Protein AF-A0A672NE89-F1 (afdb_monomer_lite)

InterPro domains:
  IPR000922 D-galactoside/L-rhamnose binding SUEL lectin domain [PF02140] (24-103)
  IPR000922 D-galactoside/L-rhamnose binding SUEL lectin domain [PF02140] (119-200)
  IPR000922 D-galactoside/L-rhamnose binding SUEL lectin domain [PS50228] (16-104)
  IPR000922 D-galactoside/L-rhamnose binding SUEL 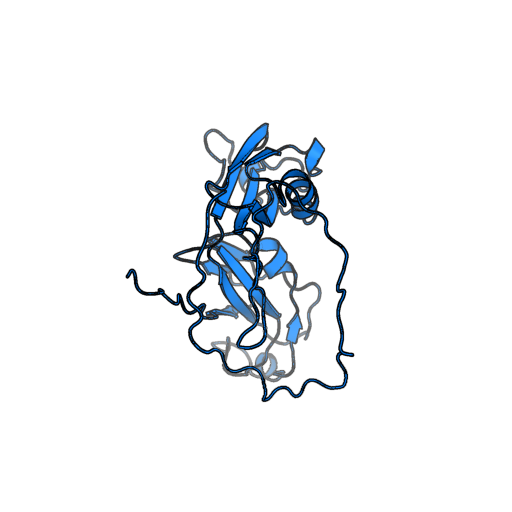lectin domain [PS50228] (111-201)
  IPR043159 D-galactoside/L-rhamnose binding SUEL lectin domain superfamily [G3DSA:2.60.120.740] (5-107)
  IPR043159 D-galactoside/L-rhamnose binding SUEL lectin domain superfamily [G3DSA:2.60.120.740] (108-200)

Secondary structure (DSSP, 8-state):
---------PEEEEEEETTSEEEEE-SSSEEEEEEEEEEES-SSTT-TT--HHHHS--SEEEE-HHHHHHHTT-SEEEEESTTTSSS-SSTTSPPEEEEEEEEE--EEEEEETT-EEEEE-SSSEEEEEEEEEEBS-SSTT-TT--SGGGS---B--TTTHHHHHHHHTT-SEEEEE-SHHHH--SSTTSPPEEEEEEEEEPPP-------TTPPP-----SS-------SS--GGG--GGG-------------

Foldseek 3Di:
DPDPPPPPWDKDKDKFWAQDKTKDADPAAFKAWPWKKKDAQALPPPPPPDDSQQSVPNVFIDTQVLCRQQGTQHRMAIDRNPPSDVDDRDPSHGMMMMIIITGDRWDKDKFWAQDKTKDADPAAFKDWRDKWWWAQAQPRPPPPHDRPLSPDNVTTQSQGRPLCRVQGTRHRMGMDHNYCVRRNGRDPSHTTMMMTIIDRDHDPPPDDDDDPPDDDDDDPDPDDDDDDDDDDDDPVPDDPVRDDPDDDDDDDDDD

Organism: Sinocyclocheilus grahami (NCBI:txid75366)

Sequence (255 aa):
MKPCSWNLIFSETVITCDGFVQHLSCDSGVIHVQSATCGRTSSQICSVGRPQSEMANVQCSIDIPAVSKRCNGQRECELNTQGLAPQDPCYGTYKYYTTIYICIPAETSVTCHGGYSYLKCENGKIQINAANYGRTDKITCSEGRPSEPLQNTNCYSPNALAPVSKSCNGLESCEVFATHTVFTDPCVGIYKYLAISYFCVQPAVRSSVICEHVNNTLICGINADSSTCSTGRPASQLAKTDCYASNSQAIATNV

Structure (mmCIF, N/CA/C/O backbone):
data_AF-A0A672NE89-F1
#
_entry.id   AF-A0A672NE89-F1
#
loop_
_atom_site.group_PDB
_atom_site.id
_atom_site.type_symbol
_atom_site.label_atom_id
_atom_site.label_alt_id
_atom_site.label_comp_id
_atom_site.label_asym_id
_atom_site.label_entity_id
_atom_site.label_seq_id
_atom_site.pdbx_PDB_ins_code
_atom_site.Cartn_x
_atom_site.Cartn_y
_atom_site.Cartn_z
_atom_site.occupancy
_atom_site.B_iso_or_equiv
_atom_site.auth_seq_id
_atom_site.auth_comp_id
_atom_site.auth_asym_id
_atom_site.auth_atom_id
_atom_site.pdbx_PDB_model_num
ATOM 1 N N . MET A 1 1 ? -9.840 -29.289 22.751 1.00 29.84 1 MET A N 1
ATOM 2 C CA . MET A 1 1 ? -8.563 -28.631 22.404 1.00 29.84 1 MET A CA 1
ATOM 3 C C . MET A 1 1 ? -8.605 -28.310 20.920 1.00 29.84 1 MET A C 1
ATOM 5 O O . MET A 1 1 ? -8.581 -29.236 20.122 1.00 29.84 1 MET A O 1
ATOM 9 N N . LYS A 1 2 ? -8.792 -27.039 20.541 1.00 26.91 2 LYS A N 1
ATOM 10 C CA . LYS A 1 2 ? -8.597 -26.637 19.140 1.00 26.91 2 LYS A CA 1
ATOM 11 C C . LYS A 1 2 ? -7.082 -26.614 18.897 1.00 26.91 2 LYS A C 1
ATOM 13 O O . LYS A 1 2 ? -6.386 -26.040 19.735 1.00 26.91 2 LYS A O 1
ATOM 18 N N . PRO A 1 3 ? -6.562 -27.272 17.852 1.00 25.52 3 PRO A N 1
ATOM 19 C CA . PRO A 1 3 ? -5.134 -27.243 17.572 1.00 25.52 3 PRO A CA 1
ATOM 20 C C . PRO A 1 3 ? -4.701 -25.797 17.315 1.00 25.52 3 PRO A C 1
ATOM 22 O O . PRO A 1 3 ? -5.422 -25.045 16.657 1.00 25.52 3 PRO A O 1
ATOM 25 N N . CYS A 1 4 ? -3.536 -25.403 17.836 1.00 31.42 4 CYS A N 1
ATOM 26 C CA . CYS A 1 4 ? -2.857 -24.195 17.383 1.00 31.42 4 CYS A CA 1
ATOM 27 C C . CYS A 1 4 ? -2.590 -24.364 15.884 1.00 31.42 4 CYS A C 1
ATOM 29 O O . CYS A 1 4 ? -1.670 -25.083 15.496 1.00 31.42 4 CYS A O 1
ATOM 31 N N . SER A 1 5 ? -3.425 -23.744 15.049 1.00 36.81 5 SER A N 1
ATOM 32 C CA . SER A 1 5 ? -3.115 -23.556 13.638 1.00 36.81 5 SER A CA 1
ATOM 33 C C . SER A 1 5 ? -1.961 -22.569 13.586 1.00 36.81 5 SER A C 1
ATOM 35 O O . SER A 1 5 ? -2.161 -21.356 13.638 1.00 36.81 5 SER A O 1
ATOM 37 N N . TRP A 1 6 ? -0.737 -23.086 13.568 1.00 38.25 6 TRP A N 1
ATOM 38 C CA . TRP A 1 6 ? 0.414 -22.308 13.151 1.00 38.25 6 TRP A CA 1
ATOM 39 C C . TRP A 1 6 ? 0.216 -22.021 11.665 1.00 38.25 6 TRP A C 1
ATOM 41 O O . TRP A 1 6 ? 0.614 -22.814 10.817 1.00 38.25 6 TRP A O 1
ATOM 51 N N . ASN A 1 7 ? -0.454 -20.914 11.345 1.00 48.03 7 ASN A N 1
ATOM 52 C CA . ASN A 1 7 ? -0.386 -20.363 10.001 1.00 48.03 7 ASN A CA 1
ATOM 53 C C . ASN A 1 7 ? 1.072 -19.945 9.803 1.00 48.03 7 ASN A C 1
ATOM 55 O O . ASN A 1 7 ? 1.503 -18.905 10.301 1.00 48.03 7 ASN A O 1
ATOM 59 N N . LEU A 1 8 ? 1.855 -20.815 9.167 1.00 54.00 8 LEU A N 1
ATOM 60 C CA . LEU A 1 8 ? 3.200 -20.493 8.724 1.00 54.00 8 LEU A CA 1
ATOM 61 C C . LEU A 1 8 ? 3.074 -19.307 7.766 1.00 54.00 8 LEU A C 1
ATOM 63 O O . LEU A 1 8 ? 2.452 -19.413 6.712 1.00 54.00 8 LEU A O 1
ATOM 67 N N . ILE A 1 9 ? 3.607 -18.159 8.176 1.00 69.44 9 ILE A N 1
ATOM 68 C CA . ILE A 1 9 ? 3.688 -16.983 7.319 1.00 69.44 9 ILE A CA 1
ATOM 69 C C . ILE A 1 9 ? 4.825 -17.257 6.335 1.00 69.44 9 ILE A C 1
ATOM 71 O O . ILE A 1 9 ? 5.998 -17.190 6.705 1.00 69.44 9 ILE A O 1
ATOM 75 N N . PHE A 1 10 ? 4.477 -17.617 5.103 1.00 79.69 10 PHE A N 1
ATOM 76 C CA . PHE A 1 10 ? 5.445 -17.799 4.029 1.00 79.69 10 PHE A CA 1
ATOM 77 C C . PHE A 1 10 ? 5.705 -16.467 3.333 1.00 79.69 10 PHE A C 1
ATOM 79 O O . PHE A 1 10 ? 4.784 -15.678 3.118 1.00 79.69 10 PHE A O 1
ATOM 86 N N . SER A 1 11 ? 6.970 -16.212 3.009 1.00 90.56 11 SER A N 1
ATOM 87 C CA . SER A 1 11 ? 7.343 -15.098 2.149 1.00 90.56 11 SER A CA 1
ATOM 88 C C . SER A 1 11 ? 7.166 -15.481 0.686 1.00 90.56 11 SER A C 1
ATOM 90 O O . SER A 1 11 ? 7.618 -16.534 0.234 1.00 90.56 11 SER A O 1
ATOM 92 N N . GLU A 1 12 ? 6.527 -14.596 -0.063 1.00 93.94 12 GLU A N 1
ATOM 93 C CA . GLU A 1 12 ? 6.353 -14.695 -1.504 1.00 93.94 12 GLU A CA 1
ATOM 94 C C . GLU A 1 12 ? 7.354 -13.776 -2.196 1.00 93.94 12 GLU A C 1
ATOM 96 O O . GLU A 1 12 ? 7.620 -12.668 -1.732 1.00 93.94 12 GLU A O 1
ATOM 101 N N . THR A 1 13 ? 7.935 -14.242 -3.303 1.00 96.44 13 THR A N 1
ATOM 102 C CA . THR A 1 13 ? 8.839 -13.444 -4.141 1.00 96.44 13 THR A CA 1
ATOM 103 C C . THR A 1 13 ? 8.222 -13.261 -5.516 1.00 96.44 13 THR A C 1
ATOM 105 O O . THR A 1 13 ? 8.031 -14.228 -6.249 1.00 96.44 13 THR A O 1
ATOM 108 N N . VAL A 1 14 ? 7.957 -12.010 -5.880 1.00 97.19 14 VAL A N 1
ATOM 109 C CA . VAL A 1 14 ? 7.426 -11.630 -7.191 1.00 97.19 14 VAL A CA 1
ATOM 110 C C . VAL A 1 14 ? 8.508 -10.914 -7.981 1.00 97.19 14 VAL A C 1
ATOM 112 O O . VAL A 1 14 ? 9.107 -9.951 -7.500 1.00 97.19 14 VAL A O 1
ATOM 115 N N . ILE A 1 15 ? 8.739 -11.382 -9.208 1.00 97.00 15 ILE A N 1
ATOM 116 C CA . ILE A 1 15 ? 9.656 -10.770 -10.168 1.00 97.00 15 ILE A CA 1
ATOM 117 C C . ILE A 1 15 ? 8.837 -10.189 -11.318 1.00 97.00 15 ILE A C 1
ATOM 119 O O . ILE A 1 15 ? 8.012 -10.880 -11.909 1.00 97.00 15 ILE A O 1
ATOM 123 N N . THR A 1 16 ? 9.068 -8.925 -11.661 1.00 97.00 16 THR A N 1
ATOM 124 C CA . THR A 1 16 ? 8.384 -8.240 -12.767 1.00 97.00 16 THR A CA 1
ATOM 125 C C . THR A 1 16 ? 9.410 -7.552 -13.655 1.00 97.00 16 THR A C 1
ATOM 127 O O . THR A 1 16 ? 10.200 -6.741 -13.179 1.00 97.00 16 THR A O 1
ATOM 130 N N . CYS A 1 17 ? 9.436 -7.874 -14.946 1.00 95.62 17 CYS A N 1
ATOM 131 C CA . CYS A 1 17 ? 10.354 -7.220 -15.877 1.00 95.62 17 CYS A CA 1
ATOM 132 C C . CYS A 1 17 ? 9.997 -5.735 -16.042 1.00 95.62 17 CYS A C 1
ATOM 134 O O . CYS A 1 17 ? 8.826 -5.365 -15.966 1.00 95.62 17 CYS A O 1
ATOM 136 N N . ASP A 1 18 ? 10.992 -4.881 -16.282 1.00 93.25 18 ASP A N 1
ATOM 137 C CA . ASP A 1 18 ? 10.745 -3.451 -16.474 1.00 93.25 18 ASP A CA 1
ATOM 138 C C . ASP A 1 18 ? 9.843 -3.201 -17.698 1.00 93.25 18 ASP A C 1
ATOM 140 O O . ASP A 1 18 ? 10.058 -3.776 -18.774 1.00 93.25 18 ASP A O 1
ATOM 144 N N . GLY A 1 19 ? 8.821 -2.365 -17.503 1.00 90.88 19 GLY A N 1
ATOM 145 C CA . GLY A 1 19 ? 7.760 -2.063 -18.470 1.00 90.88 19 GLY A CA 1
ATOM 146 C C . GLY A 1 19 ? 6.480 -2.896 -18.318 1.00 90.88 19 GLY A C 1
ATOM 147 O O . GLY A 1 19 ? 5.545 -2.693 -19.090 1.00 90.88 19 GLY A O 1
ATOM 148 N N . PHE A 1 20 ? 6.415 -3.810 -17.345 1.00 93.94 20 PHE A N 1
ATOM 149 C CA . PHE A 1 20 ? 5.224 -4.616 -17.057 1.00 93.94 20 PHE A CA 1
ATOM 150 C C . PHE A 1 20 ? 4.504 -4.149 -15.783 1.00 93.94 20 PHE A C 1
ATOM 152 O O . PHE A 1 20 ? 4.988 -3.303 -15.033 1.00 93.94 20 PHE A O 1
ATOM 159 N N . VAL A 1 21 ? 3.307 -4.685 -15.546 1.00 93.25 21 VAL A N 1
ATOM 160 C CA . VAL A 1 21 ? 2.549 -4.436 -14.313 1.00 93.25 21 VAL A CA 1
ATOM 161 C C . VAL A 1 21 ? 2.921 -5.494 -13.285 1.00 93.25 21 VAL A C 1
ATOM 163 O O . VAL A 1 21 ? 2.910 -6.689 -13.576 1.00 93.25 21 VAL A O 1
ATOM 166 N N . GLN A 1 22 ? 3.255 -5.044 -12.084 1.00 95.12 22 GLN A N 1
ATOM 167 C CA . GLN A 1 22 ? 3.486 -5.895 -10.933 1.00 95.12 22 GLN A CA 1
ATOM 168 C C . GLN A 1 22 ? 2.167 -6.114 -10.189 1.00 95.12 22 GLN A C 1
ATOM 170 O O . GLN A 1 22 ? 1.475 -5.144 -9.887 1.00 95.12 22 GLN A O 1
ATOM 175 N N . HIS A 1 23 ? 1.852 -7.370 -9.872 1.00 95.56 23 HIS A N 1
ATOM 176 C CA . HIS A 1 23 ? 0.653 -7.769 -9.136 1.00 95.56 23 HIS A CA 1
ATOM 177 C C . HIS A 1 23 ? 1.051 -8.544 -7.875 1.00 95.56 23 HIS A C 1
ATOM 179 O O . HIS A 1 23 ? 1.754 -9.552 -7.967 1.00 95.56 23 HIS A O 1
ATOM 185 N N . LEU A 1 24 ? 0.615 -8.069 -6.708 1.00 96.19 24 LEU A N 1
ATOM 186 C CA . LEU A 1 24 ? 0.762 -8.741 -5.413 1.00 96.19 24 LEU A CA 1
ATOM 187 C C . LEU A 1 24 ? -0.634 -9.079 -4.888 1.00 96.19 24 LEU A C 1
ATOM 189 O O . LEU A 1 24 ? -1.534 -8.247 -5.010 1.00 96.19 24 LEU A O 1
ATOM 193 N N . SER A 1 25 ? -0.818 -10.255 -4.289 1.00 96.19 25 SER A N 1
ATOM 194 C CA . SER A 1 25 ? -2.119 -10.647 -3.741 1.00 96.19 25 SER A CA 1
ATOM 195 C C . SER A 1 25 ? -1.989 -11.551 -2.521 1.00 96.19 25 SER A C 1
ATOM 197 O O . SER A 1 25 ? -1.034 -12.311 -2.398 1.00 96.19 25 SER A O 1
ATOM 199 N N . CYS A 1 26 ? -2.963 -11.447 -1.623 1.00 94.25 26 CYS A N 1
ATOM 200 C CA . CYS A 1 26 ? -3.138 -12.312 -0.471 1.00 94.25 26 CYS A CA 1
ATOM 201 C C . CYS A 1 26 ? -4.538 -12.931 -0.495 1.00 94.25 26 CYS A C 1
ATOM 203 O O . CYS A 1 26 ? -5.532 -12.216 -0.353 1.00 94.25 26 CYS A O 1
ATOM 205 N N . ASP A 1 27 ? -4.615 -14.264 -0.545 1.00 91.81 27 ASP A N 1
ATOM 206 C CA . ASP A 1 27 ? -5.885 -14.997 -0.403 1.00 91.81 27 ASP A CA 1
ATOM 207 C C . ASP A 1 27 ? -6.556 -14.707 0.952 1.00 91.81 27 ASP A C 1
ATOM 209 O O . ASP A 1 27 ? -7.779 -14.604 1.075 1.00 91.81 27 ASP A O 1
ATOM 213 N N . SER A 1 28 ? -5.735 -14.548 1.994 1.00 89.88 28 SER A N 1
ATOM 214 C CA . SER A 1 28 ? -6.157 -14.190 3.345 1.00 89.88 28 SER A CA 1
ATOM 215 C C . SER A 1 28 ? -5.190 -13.188 3.967 1.00 89.88 28 SER A C 1
ATOM 217 O O . SER A 1 28 ? -3.973 -13.327 3.859 1.00 89.88 28 SER A O 1
ATOM 219 N N . GLY A 1 29 ? -5.736 -12.216 4.698 1.00 92.38 29 GLY A N 1
ATOM 220 C CA . GLY A 1 29 ? -4.959 -11.141 5.306 1.00 92.38 29 GLY A CA 1
ATOM 221 C C . GLY A 1 29 ? -4.648 -10.021 4.318 1.00 92.38 29 GLY A C 1
ATOM 222 O O . GLY A 1 29 ? -5.403 -9.784 3.380 1.00 92.38 29 GLY A O 1
ATOM 223 N N . VAL A 1 30 ? -3.554 -9.308 4.560 1.00 95.06 30 VAL A N 1
ATOM 224 C CA . VAL A 1 30 ? -3.109 -8.169 3.753 1.00 95.06 30 VAL A CA 1
ATOM 225 C C . VAL A 1 30 ? -1.615 -8.242 3.486 1.00 95.06 30 VAL A C 1
ATOM 227 O O . VAL A 1 30 ? -0.855 -8.818 4.267 1.00 95.06 30 VAL A O 1
ATOM 230 N N . ILE A 1 31 ? -1.195 -7.599 2.405 1.00 96.62 31 ILE A N 1
ATOM 231 C CA . ILE A 1 31 ? 0.194 -7.508 1.981 1.00 96.62 31 ILE A CA 1
ATOM 232 C C . ILE A 1 31 ? 1.003 -6.728 3.026 1.00 96.62 31 ILE A C 1
ATOM 234 O O . ILE A 1 31 ? 0.626 -5.632 3.456 1.00 96.62 31 ILE A O 1
ATOM 238 N N . HIS A 1 32 ? 2.157 -7.278 3.389 1.00 95.62 32 HIS A N 1
ATOM 239 C CA . HIS A 1 32 ? 3.226 -6.594 4.102 1.00 95.62 32 HIS A CA 1
ATOM 240 C C . HIS A 1 32 ? 4.548 -6.839 3.374 1.00 95.62 32 HIS A C 1
ATOM 242 O O . HIS A 1 32 ? 5.132 -7.923 3.432 1.00 95.62 32 HIS A O 1
ATOM 248 N N . VAL A 1 33 ? 5.005 -5.819 2.656 1.00 96.62 33 VAL A N 1
ATOM 249 C CA . VAL A 1 33 ? 6.244 -5.849 1.879 1.00 96.62 33 VAL A CA 1
ATOM 250 C C . VAL A 1 33 ? 7.442 -5.855 2.826 1.00 96.62 33 VAL A C 1
ATOM 252 O O . VAL A 1 33 ? 7.616 -4.926 3.614 1.00 96.62 33 VAL A O 1
ATOM 255 N N . GLN A 1 34 ? 8.280 -6.884 2.712 1.00 96.25 34 GLN A N 1
ATOM 256 C CA . GLN A 1 34 ? 9.536 -7.024 3.449 1.00 96.25 34 GLN A CA 1
ATOM 257 C C . GLN A 1 34 ? 10.679 -6.300 2.732 1.00 96.25 34 GLN A C 1
ATOM 259 O O . GLN A 1 34 ? 11.476 -5.611 3.365 1.00 96.25 34 GLN A O 1
ATOM 264 N N . SER A 1 35 ? 10.748 -6.430 1.407 1.00 96.56 35 SER A N 1
ATOM 265 C CA . SER A 1 35 ? 11.722 -5.727 0.575 1.00 96.56 35 SER A CA 1
ATOM 266 C C . SER A 1 35 ? 11.210 -5.560 -0.853 1.00 96.56 35 SER A C 1
ATOM 268 O O . SER A 1 35 ? 10.389 -6.337 -1.341 1.00 96.56 35 SER A O 1
ATOM 270 N N . ALA A 1 36 ? 11.687 -4.523 -1.532 1.00 97.19 36 ALA A N 1
ATOM 271 C CA . ALA A 1 36 ? 11.431 -4.313 -2.948 1.00 97.19 36 ALA A CA 1
ATOM 272 C C . ALA A 1 36 ? 12.651 -3.656 -3.588 1.00 97.19 36 ALA A C 1
ATOM 274 O O . ALA A 1 36 ? 13.115 -2.632 -3.091 1.00 97.19 36 ALA A O 1
ATOM 275 N N . THR A 1 37 ? 13.150 -4.225 -4.682 1.00 97.06 37 THR A N 1
ATOM 276 C CA . THR A 1 37 ? 14.337 -3.740 -5.393 1.00 97.06 37 THR A CA 1
ATOM 277 C C . THR A 1 37 ? 14.097 -3.641 -6.894 1.00 97.06 37 THR A C 1
ATOM 279 O O . THR A 1 37 ? 13.255 -4.350 -7.443 1.00 97.06 37 THR A O 1
ATOM 282 N N . CYS A 1 38 ? 14.837 -2.759 -7.567 1.00 96.38 38 CYS A N 1
ATOM 283 C CA . CYS A 1 38 ? 14.913 -2.684 -9.026 1.00 96.38 38 CYS A CA 1
ATOM 284 C C . CYS A 1 38 ? 16.365 -2.725 -9.472 1.00 96.38 38 CYS A C 1
ATOM 286 O O . CYS A 1 38 ? 17.236 -2.091 -8.877 1.00 96.38 38 CYS A O 1
ATOM 288 N N . GLY A 1 39 ? 16.621 -3.475 -10.535 1.00 96.25 39 GLY A N 1
ATOM 289 C CA . GLY A 1 39 ? 17.945 -3.605 -11.110 1.00 96.25 39 GLY A CA 1
ATOM 290 C C . GLY A 1 39 ? 18.068 -4.897 -11.896 1.00 96.25 39 GLY A C 1
ATOM 291 O O . GLY A 1 39 ? 17.118 -5.347 -12.531 1.00 96.25 39 GLY A O 1
ATOM 292 N N . ARG A 1 40 ? 19.245 -5.504 -11.845 1.00 97.06 40 ARG A N 1
ATOM 293 C CA . ARG A 1 40 ? 19.519 -6.821 -12.397 1.00 97.06 40 ARG A CA 1
ATOM 294 C C . ARG A 1 40 ? 20.555 -7.507 -11.519 1.00 97.06 40 ARG A C 1
ATOM 296 O O . ARG A 1 40 ? 21.667 -7.019 -11.351 1.00 97.06 40 ARG A O 1
ATOM 303 N N . THR A 1 41 ? 20.177 -8.669 -11.007 1.00 97.12 41 THR A N 1
ATOM 304 C CA . THR A 1 41 ? 21.004 -9.563 -10.180 1.00 97.12 41 THR A CA 1
ATOM 305 C C . THR A 1 41 ? 21.286 -10.908 -10.859 1.00 97.12 41 THR A C 1
ATOM 307 O O . THR A 1 41 ? 22.034 -11.732 -10.344 1.00 97.12 41 THR A O 1
ATOM 310 N N . SER A 1 42 ? 20.700 -11.137 -12.038 1.00 96.94 42 SER A N 1
ATOM 311 C CA . SER A 1 42 ? 20.811 -12.362 -12.825 1.00 96.94 42 SER A CA 1
ATOM 312 C C . SER A 1 42 ? 20.769 -12.048 -14.317 1.00 96.94 42 SER A C 1
ATOM 314 O O . SER A 1 42 ? 19.960 -11.240 -14.783 1.00 96.94 42 SER A O 1
ATOM 316 N N . SER A 1 43 ? 21.618 -12.726 -15.089 1.00 95.62 43 SER A N 1
ATOM 317 C CA . SER A 1 43 ? 21.622 -12.643 -16.554 1.00 95.62 43 SER A CA 1
ATOM 318 C C . SER A 1 43 ? 20.490 -13.451 -17.197 1.00 95.62 43 SER A C 1
ATOM 320 O O . SER A 1 43 ? 20.208 -13.262 -18.374 1.00 95.62 43 SER A O 1
ATOM 322 N N . GLN A 1 44 ? 19.831 -14.337 -16.440 1.00 96.38 44 GLN A N 1
ATOM 323 C CA . GLN A 1 44 ? 18.800 -15.244 -16.958 1.00 96.38 44 GLN A CA 1
ATOM 324 C C . GLN A 1 44 ? 17.380 -14.699 -16.778 1.00 96.38 44 GLN A C 1
ATOM 326 O O . GLN A 1 44 ? 16.510 -14.940 -17.613 1.00 96.38 44 GLN A O 1
ATOM 331 N N . ILE A 1 45 ? 17.131 -13.940 -15.712 1.00 96.75 45 ILE A N 1
ATOM 332 C CA . ILE A 1 45 ? 15.817 -13.350 -15.431 1.00 96.75 45 ILE A CA 1
ATOM 333 C C . ILE A 1 45 ? 15.541 -12.217 -16.428 1.00 96.75 45 ILE A C 1
ATOM 335 O O . ILE A 1 45 ? 16.413 -11.381 -16.671 1.00 96.75 45 ILE A O 1
ATOM 339 N N . CYS A 1 46 ? 14.330 -12.170 -16.999 1.00 95.75 46 CYS A N 1
ATOM 340 C CA . CYS A 1 46 ? 13.923 -11.132 -17.956 1.00 95.75 46 CYS A CA 1
ATOM 341 C C . CYS A 1 46 ? 14.935 -10.955 -19.110 1.00 95.75 46 CYS A C 1
ATOM 343 O O . CYS A 1 46 ? 15.395 -9.844 -19.377 1.00 95.75 46 CYS A O 1
ATOM 345 N N . SER A 1 47 ? 15.342 -12.068 -19.732 1.00 96.88 47 SER A N 1
ATOM 346 C CA . SER A 1 47 ? 16.416 -12.138 -20.742 1.00 96.88 47 SER A CA 1
ATOM 347 C C . SER A 1 47 ? 15.926 -12.395 -22.172 1.00 96.88 47 SER A C 1
ATOM 349 O O . SER A 1 47 ? 16.637 -12.121 -23.139 1.00 96.88 47 SER A O 1
ATOM 351 N N . VAL A 1 48 ? 14.706 -12.913 -22.330 1.00 95.94 48 VAL A N 1
ATOM 352 C CA . VAL A 1 48 ? 14.163 -13.317 -23.633 1.00 95.94 48 VAL A CA 1
ATOM 353 C C . VAL A 1 48 ? 14.101 -12.117 -24.581 1.00 95.94 48 VAL A C 1
ATOM 355 O O . VAL A 1 48 ? 13.483 -11.101 -24.271 1.00 95.94 48 VAL A O 1
ATOM 358 N N . GLY A 1 49 ? 14.753 -12.245 -25.741 1.00 94.25 49 GLY A N 1
ATOM 359 C CA . GLY A 1 49 ? 14.787 -11.205 -26.774 1.00 94.25 49 GLY A CA 1
ATOM 360 C C . GLY A 1 49 ? 15.664 -9.991 -26.445 1.00 94.25 49 GLY A C 1
ATOM 361 O O . GLY A 1 49 ? 15.573 -8.988 -27.150 1.00 94.25 49 GLY A O 1
ATOM 362 N N . ARG A 1 50 ? 16.498 -10.052 -25.396 1.00 95.19 50 ARG A N 1
ATOM 363 C CA . ARG A 1 50 ? 17.356 -8.934 -24.974 1.00 95.19 50 ARG A CA 1
ATOM 364 C C . ARG A 1 50 ? 18.805 -9.088 -25.458 1.00 95.19 50 ARG A C 1
ATOM 366 O O . ARG A 1 50 ? 19.341 -10.197 -25.427 1.00 95.19 50 ARG A O 1
ATOM 373 N N . PRO A 1 51 ? 19.475 -7.996 -25.875 1.00 96.88 51 PRO A N 1
ATOM 374 C CA . PRO A 1 51 ? 20.904 -8.007 -26.180 1.00 96.88 51 PRO A CA 1
ATOM 375 C C . PRO A 1 51 ? 21.753 -8.399 -24.967 1.00 96.88 51 PRO A C 1
ATOM 377 O O . PRO A 1 51 ? 21.473 -7.991 -23.840 1.00 96.88 51 PRO A O 1
ATOM 380 N N . GLN A 1 52 ? 22.853 -9.122 -25.192 1.00 94.25 52 GLN A N 1
ATOM 381 C CA . GLN A 1 52 ? 23.753 -9.549 -24.112 1.00 94.25 52 GLN A CA 1
ATOM 382 C C . GLN A 1 52 ? 24.348 -8.368 -23.328 1.00 94.25 52 GLN A C 1
ATOM 384 O O . GLN A 1 52 ? 24.537 -8.471 -22.116 1.00 94.25 52 GLN A O 1
ATOM 389 N N . SER A 1 53 ? 24.584 -7.231 -23.990 1.00 95.25 53 SER A N 1
ATOM 390 C CA . SER A 1 53 ? 25.058 -6.000 -23.348 1.00 95.25 53 SER A CA 1
ATOM 391 C C . SER A 1 53 ? 24.101 -5.485 -22.269 1.00 95.25 53 SER A C 1
ATOM 393 O O . SER A 1 53 ? 24.561 -5.024 -21.229 1.00 95.25 53 SER A O 1
ATOM 395 N N . GLU A 1 54 ? 22.785 -5.627 -22.461 1.00 96.25 54 GLU A N 1
ATOM 396 C CA . GLU A 1 54 ? 21.766 -5.197 -21.490 1.00 96.25 54 GLU A CA 1
ATOM 397 C C . GLU A 1 54 ? 21.643 -6.146 -20.284 1.00 96.25 54 GLU A C 1
ATOM 399 O O . GLU A 1 54 ? 21.001 -5.798 -19.290 1.00 96.25 54 GLU A O 1
ATOM 404 N N . MET A 1 55 ? 22.237 -7.344 -20.360 1.00 96.25 55 MET A N 1
ATOM 405 C CA . MET A 1 55 ? 22.138 -8.406 -19.346 1.00 96.25 55 MET A CA 1
ATOM 406 C C . MET A 1 55 ? 23.441 -8.641 -18.571 1.00 96.25 55 MET A C 1
ATOM 408 O O . MET A 1 55 ? 23.454 -9.418 -17.615 1.00 96.25 55 MET A O 1
ATOM 412 N N . ALA A 1 56 ? 24.534 -7.996 -18.983 1.00 94.81 56 ALA A N 1
ATOM 413 C CA . ALA A 1 56 ? 25.865 -8.224 -18.427 1.00 94.81 56 ALA A CA 1
ATOM 414 C C . ALA A 1 56 ? 26.024 -7.669 -17.002 1.00 94.81 56 ALA A C 1
ATOM 416 O O . ALA A 1 56 ? 26.691 -8.282 -16.168 1.00 94.81 56 ALA A O 1
ATOM 417 N N . ASN A 1 57 ? 25.402 -6.526 -16.702 1.00 95.75 57 ASN A N 1
ATOM 418 C CA . ASN A 1 57 ? 25.499 -5.905 -15.386 1.00 95.75 57 ASN A CA 1
ATOM 419 C C . ASN A 1 57 ? 24.529 -6.562 -14.390 1.00 95.75 57 ASN A C 1
ATOM 421 O O . ASN A 1 57 ? 23.384 -6.140 -14.245 1.00 95.75 57 ASN A O 1
ATOM 425 N N . VAL A 1 58 ? 25.004 -7.608 -13.712 1.00 96.69 58 VAL A N 1
ATOM 426 C CA . VAL A 1 58 ? 24.262 -8.343 -12.671 1.00 96.69 58 VAL A CA 1
ATOM 427 C C . VAL A 1 58 ? 24.562 -7.868 -11.244 1.00 96.69 58 VAL A C 1
ATOM 429 O O . VAL A 1 58 ? 24.169 -8.516 -10.282 1.00 96.69 58 VAL A O 1
ATOM 432 N N . GLN A 1 59 ? 25.295 -6.767 -11.085 1.00 96.31 59 GLN A N 1
ATOM 433 C CA . GLN A 1 59 ? 25.575 -6.148 -9.784 1.00 96.31 59 GLN A CA 1
ATOM 434 C C . GLN A 1 59 ? 24.858 -4.798 -9.690 1.00 96.31 59 GLN A C 1
ATOM 436 O O . GLN A 1 59 ? 25.409 -3.806 -9.223 1.00 96.31 59 GLN A O 1
ATOM 441 N N . CYS A 1 60 ? 23.619 -4.761 -10.184 1.00 94.88 60 CYS A N 1
ATOM 442 C CA . CYS A 1 60 ? 22.779 -3.578 -10.191 1.00 94.88 60 CYS A CA 1
ATOM 443 C C . CYS A 1 60 ? 21.538 -3.823 -9.338 1.00 94.88 60 CYS A C 1
ATOM 445 O O . CYS A 1 60 ? 20.725 -4.687 -9.657 1.00 94.88 60 CYS A O 1
ATOM 447 N N . SER A 1 61 ? 21.368 -3.058 -8.264 1.00 95.75 61 SER A N 1
ATOM 448 C CA . SER A 1 61 ? 20.163 -3.107 -7.438 1.00 95.75 61 SER A CA 1
ATOM 449 C C . SER A 1 61 ? 20.013 -1.812 -6.647 1.00 95.75 61 SER A C 1
ATOM 451 O O . SER A 1 61 ? 20.985 -1.318 -6.082 1.00 95.75 61 SER A O 1
ATOM 453 N N . ILE A 1 62 ? 18.792 -1.287 -6.579 1.00 95.62 62 ILE A N 1
ATOM 454 C CA . ILE A 1 62 ? 18.395 -0.196 -5.686 1.00 95.62 62 ILE A CA 1
ATOM 455 C C . ILE A 1 62 ? 17.088 -0.554 -4.985 1.00 95.62 62 ILE A C 1
ATOM 457 O O . ILE A 1 62 ? 16.226 -1.202 -5.581 1.00 95.62 62 ILE A O 1
ATOM 461 N N . ASP A 1 63 ? 16.929 -0.111 -3.742 1.00 95.88 63 ASP A N 1
ATOM 462 C CA . ASP A 1 63 ? 15.692 -0.287 -2.987 1.00 95.88 63 ASP A CA 1
ATOM 463 C C . ASP A 1 63 ? 14.576 0.637 -3.487 1.00 95.88 63 ASP A C 1
ATOM 465 O O . ASP A 1 63 ? 14.797 1.799 -3.844 1.00 95.88 63 ASP A O 1
ATOM 469 N N . ILE A 1 64 ? 13.343 0.130 -3.456 1.00 94.56 64 ILE A N 1
ATOM 470 C CA . ILE A 1 64 ? 12.145 0.842 -3.898 1.00 94.56 64 ILE A CA 1
ATOM 471 C C . ILE A 1 64 ? 11.111 0.891 -2.771 1.00 94.56 64 ILE A C 1
ATOM 473 O O . ILE A 1 64 ? 10.142 0.125 -2.753 1.00 94.56 64 ILE A O 1
ATOM 477 N N . PRO A 1 65 ? 11.232 1.854 -1.845 1.00 91.56 65 PRO A N 1
ATOM 478 C CA . PRO A 1 65 ? 10.269 2.006 -0.757 1.00 91.56 65 PRO A CA 1
ATOM 479 C C . PRO A 1 65 ? 8.869 2.417 -1.246 1.00 91.56 65 PRO A C 1
ATOM 481 O O . PRO A 1 65 ? 7.914 2.393 -0.476 1.00 91.56 65 PRO A O 1
ATOM 484 N N . ALA A 1 66 ? 8.714 2.813 -2.515 1.00 91.00 66 ALA A N 1
ATOM 485 C CA . ALA A 1 66 ? 7.410 3.136 -3.086 1.00 91.00 66 ALA A CA 1
ATOM 486 C C . ALA A 1 66 ? 6.454 1.929 -3.100 1.00 91.00 66 ALA A C 1
ATOM 488 O O . ALA A 1 66 ? 5.251 2.132 -2.957 1.00 91.00 66 ALA A O 1
ATOM 489 N N . VAL A 1 67 ? 6.968 0.697 -3.223 1.00 93.75 67 VAL A N 1
ATOM 490 C CA . VAL A 1 67 ? 6.135 -0.518 -3.264 1.00 93.75 67 VAL A CA 1
ATOM 491 C C . VAL A 1 67 ? 5.452 -0.754 -1.918 1.00 93.75 67 VAL A C 1
ATOM 493 O O . VAL A 1 67 ? 4.233 -0.876 -1.870 1.00 93.75 67 VAL A O 1
ATOM 496 N N . SER A 1 68 ? 6.194 -0.719 -0.805 1.00 92.94 68 SER A N 1
ATOM 497 C CA . SER A 1 68 ? 5.613 -0.899 0.535 1.00 92.94 68 SER A CA 1
ATOM 498 C C . SER A 1 68 ? 4.634 0.218 0.896 1.00 92.94 68 SER A C 1
ATOM 500 O O . SER A 1 68 ? 3.552 -0.052 1.409 1.00 92.94 68 SER A O 1
ATOM 502 N N . LYS A 1 69 ? 4.963 1.470 0.554 1.00 89.56 69 LYS A N 1
ATOM 503 C CA . LYS A 1 69 ? 4.077 2.626 0.769 1.00 89.56 69 LYS A CA 1
ATOM 504 C C . LYS A 1 69 ? 2.742 2.505 0.042 1.00 89.56 69 LYS A C 1
ATOM 506 O O . LYS A 1 69 ? 1.754 3.064 0.507 1.00 89.56 69 LYS A O 1
ATOM 511 N N . ARG A 1 70 ? 2.728 1.833 -1.109 1.00 90.69 70 ARG A N 1
ATOM 512 C CA . ARG A 1 70 ? 1.529 1.684 -1.930 1.00 90.69 70 ARG A CA 1
ATOM 513 C C . ARG A 1 70 ? 0.773 0.407 -1.608 1.00 90.69 70 ARG A C 1
ATOM 515 O O . ARG A 1 70 ? -0.440 0.475 -1.543 1.00 90.69 70 ARG A O 1
ATOM 522 N N . CYS A 1 71 ? 1.444 -0.716 -1.368 1.00 93.75 71 CYS A N 1
ATOM 523 C CA . CYS A 1 71 ? 0.780 -2.014 -1.240 1.00 93.75 71 CYS A CA 1
ATOM 524 C C . CYS A 1 71 ? 0.462 -2.444 0.194 1.00 93.75 71 CYS A C 1
ATOM 526 O O . CYS A 1 71 ? -0.443 -3.255 0.381 1.00 93.75 71 CYS A O 1
ATOM 528 N N . ASN A 1 72 ? 1.174 -1.939 1.210 1.00 94.56 72 ASN A N 1
ATOM 529 C CA . ASN A 1 72 ? 0.967 -2.422 2.574 1.00 94.56 72 ASN A CA 1
ATOM 530 C C . ASN A 1 72 ? -0.475 -2.189 3.044 1.00 94.56 72 ASN A C 1
ATOM 532 O O . ASN A 1 72 ? -1.009 -1.085 2.938 1.00 94.56 72 ASN A O 1
ATOM 536 N N . GLY A 1 73 ? -1.083 -3.231 3.610 1.00 94.00 73 GLY A N 1
ATOM 537 C CA . GLY A 1 73 ? -2.456 -3.184 4.112 1.00 94.00 73 GLY A CA 1
ATOM 538 C C . GLY A 1 73 ? -3.546 -3.415 3.067 1.00 94.00 73 GLY A C 1
ATOM 539 O O . GLY A 1 73 ? -4.718 -3.430 3.438 1.00 94.00 73 GLY A O 1
ATOM 540 N N . GLN A 1 74 ? -3.190 -3.613 1.795 1.00 93.81 74 GLN A N 1
ATOM 541 C CA . GLN A 1 74 ? -4.134 -4.028 0.756 1.00 93.81 74 GLN A CA 1
ATOM 542 C C . GLN A 1 74 ? -4.147 -5.552 0.611 1.00 93.81 74 GLN A C 1
ATOM 544 O O . GLN A 1 74 ? -3.158 -6.216 0.920 1.00 93.81 74 GLN A O 1
ATOM 549 N N . ARG A 1 75 ? -5.268 -6.110 0.143 1.00 93.81 75 ARG A N 1
ATOM 550 C CA . ARG A 1 75 ? -5.341 -7.532 -0.235 1.00 93.81 75 ARG A CA 1
ATOM 551 C C . ARG A 1 75 ? -4.707 -7.785 -1.593 1.00 93.81 75 ARG A C 1
ATOM 553 O O . ARG A 1 75 ? -3.979 -8.751 -1.749 1.00 93.81 75 ARG A O 1
ATOM 560 N N . GLU A 1 76 ? -4.967 -6.883 -2.529 1.00 94.56 76 GLU A N 1
ATOM 561 C CA . GLU A 1 76 ? -4.456 -6.898 -3.894 1.00 94.56 76 GLU A CA 1
ATOM 562 C C . GLU A 1 76 ? -3.773 -5.560 -4.166 1.00 94.56 76 GLU A C 1
ATOM 564 O O . GLU A 1 76 ? -4.229 -4.514 -3.698 1.00 94.56 76 GLU A O 1
ATOM 569 N N . CYS A 1 77 ? -2.658 -5.582 -4.887 1.00 93.50 77 CYS A N 1
ATOM 570 C CA . CYS A 1 77 ? -1.933 -4.377 -5.261 1.00 93.50 77 CYS A CA 1
ATOM 571 C C . CYS A 1 77 ? -1.378 -4.511 -6.675 1.00 93.50 77 CYS A C 1
ATOM 573 O O . CYS A 1 77 ? -0.559 -5.393 -6.942 1.00 93.50 77 CYS A O 1
ATOM 575 N N . GLU A 1 78 ? -1.775 -3.589 -7.549 1.00 92.56 78 GLU A N 1
ATOM 576 C CA . GLU A 1 78 ? -1.237 -3.461 -8.900 1.00 92.56 78 GLU A CA 1
ATOM 577 C C . GLU A 1 78 ? -0.395 -2.194 -9.029 1.00 92.56 78 GLU A C 1
ATOM 579 O O . GLU A 1 78 ? -0.835 -1.090 -8.700 1.00 92.56 78 GLU A O 1
ATOM 584 N N . LEU A 1 79 ? 0.826 -2.343 -9.537 1.00 90.69 79 LEU A N 1
ATOM 585 C CA . LEU A 1 79 ? 1.750 -1.237 -9.754 1.00 90.69 79 LEU A CA 1
ATOM 586 C C . LEU A 1 79 ? 2.321 -1.294 -11.167 1.00 90.69 79 LEU A C 1
ATOM 588 O O . LEU A 1 79 ? 2.890 -2.300 -11.582 1.00 90.69 79 LEU A O 1
ATOM 592 N N . ASN A 1 80 ? 2.245 -0.183 -11.896 1.00 88.12 80 ASN A N 1
ATOM 593 C CA . ASN A 1 80 ? 3.049 -0.028 -13.104 1.00 88.12 80 ASN A CA 1
ATOM 594 C C . ASN A 1 80 ? 4.512 0.162 -12.687 1.00 88.12 80 ASN A C 1
ATOM 596 O O . ASN A 1 80 ? 4.791 1.069 -11.906 1.00 88.12 80 ASN A O 1
ATOM 600 N N . THR A 1 81 ? 5.434 -0.661 -13.196 1.00 87.31 81 THR A N 1
ATOM 601 C CA . THR A 1 81 ? 6.858 -0.553 -12.850 1.00 87.31 81 THR A CA 1
ATOM 602 C C . THR A 1 81 ? 7.487 0.765 -13.301 1.00 87.31 81 THR A C 1
ATOM 604 O O . THR A 1 81 ? 8.447 1.242 -12.697 1.00 87.31 81 THR A O 1
ATOM 607 N N . GLN A 1 82 ? 6.947 1.386 -14.350 1.00 82.50 82 GLN A N 1
ATOM 608 C CA . GLN A 1 82 ? 7.467 2.634 -14.888 1.00 82.50 82 GLN A CA 1
ATOM 609 C C . GLN A 1 82 ? 7.308 3.774 -13.869 1.00 82.50 82 GLN A C 1
ATOM 611 O O . GLN A 1 82 ? 6.200 4.149 -13.490 1.00 82.50 82 GLN A O 1
ATOM 616 N N . GLY A 1 83 ? 8.432 4.344 -13.427 1.00 77.25 83 GLY A N 1
ATOM 617 C CA . GLY A 1 83 ? 8.450 5.452 -12.466 1.00 77.25 83 GLY A CA 1
ATOM 618 C C . GLY A 1 83 ? 8.337 5.042 -10.992 1.00 77.25 83 GLY A C 1
ATOM 619 O O . GLY A 1 83 ? 8.194 5.918 -10.140 1.00 77.25 83 GLY A O 1
ATOM 620 N N . LEU A 1 84 ? 8.417 3.745 -10.663 1.00 84.94 84 LEU A N 1
ATOM 621 C CA . LEU A 1 84 ? 8.545 3.304 -9.266 1.00 84.94 84 LEU A CA 1
ATOM 622 C C . LEU A 1 84 ? 9.950 3.554 -8.710 1.00 84.94 84 LEU A C 1
ATOM 624 O O . LEU A 1 84 ? 10.089 3.939 -7.548 1.00 84.94 84 LEU A O 1
ATOM 628 N N . ALA A 1 85 ? 10.984 3.327 -9.524 1.00 85.88 85 ALA A N 1
ATOM 629 C CA . ALA A 1 85 ? 12.366 3.592 -9.148 1.00 85.88 85 ALA A CA 1
ATOM 630 C C . ALA A 1 85 ? 12.638 5.114 -9.136 1.00 85.88 85 ALA A C 1
ATOM 632 O O . ALA A 1 85 ? 12.352 5.778 -10.134 1.00 85.88 85 ALA A O 1
ATOM 633 N N . PRO A 1 86 ? 13.208 5.682 -8.052 1.00 83.50 86 PRO A N 1
ATOM 634 C CA . PRO A 1 86 ?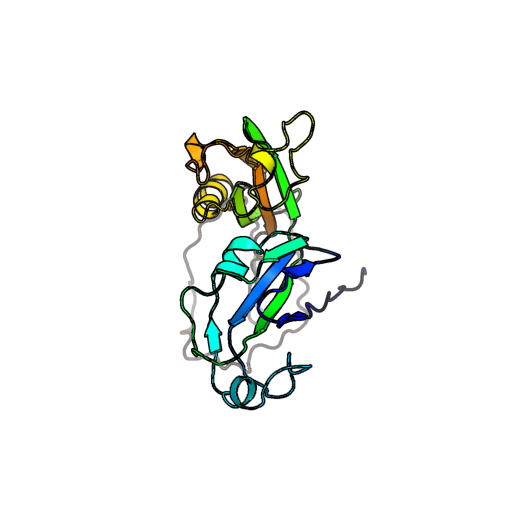 13.472 7.124 -7.960 1.00 83.50 86 PRO A CA 1
ATOM 635 C C . PRO A 1 86 ? 14.480 7.636 -8.997 1.00 83.50 86 PRO A C 1
ATOM 637 O O . PRO A 1 86 ? 14.389 8.772 -9.452 1.00 83.50 86 PRO A O 1
ATOM 640 N N . GLN A 1 87 ? 15.454 6.795 -9.340 1.00 88.38 87 GLN A N 1
ATOM 641 C CA . GLN A 1 87 ? 16.520 7.058 -10.299 1.00 88.38 87 GLN A CA 1
ATOM 642 C C . GLN A 1 87 ? 16.907 5.745 -10.981 1.00 88.38 87 GLN A C 1
ATOM 644 O O . GLN A 1 87 ? 16.729 4.677 -10.391 1.00 88.38 87 GLN A O 1
ATOM 649 N N . ASP A 1 88 ? 17.441 5.813 -12.202 1.00 91.25 88 ASP A N 1
ATOM 650 C CA . ASP A 1 88 ? 17.947 4.618 -12.882 1.00 91.25 88 ASP A CA 1
ATOM 651 C C . ASP A 1 88 ? 19.223 4.116 -12.176 1.00 91.25 88 ASP A C 1
ATOM 653 O O . ASP A 1 88 ? 20.221 4.841 -12.155 1.00 91.25 88 ASP A O 1
ATOM 657 N N . PRO A 1 89 ? 19.225 2.901 -11.591 1.00 93.06 89 PRO A N 1
ATOM 658 C CA . PRO A 1 89 ? 20.392 2.376 -10.886 1.00 93.06 89 PRO A CA 1
ATOM 659 C C . PRO A 1 89 ? 21.534 1.944 -11.816 1.00 93.06 89 PRO A C 1
ATOM 661 O O . PRO A 1 89 ? 22.674 1.833 -11.371 1.00 93.06 89 PRO A O 1
ATOM 664 N N . CYS A 1 90 ? 21.249 1.662 -13.090 1.00 93.88 90 CYS A N 1
ATOM 665 C CA . CYS A 1 90 ? 22.239 1.190 -14.053 1.00 93.88 90 CYS A CA 1
ATOM 666 C C . CYS A 1 90 ? 21.770 1.458 -15.487 1.00 93.88 90 CYS A C 1
ATOM 668 O O . CYS A 1 90 ? 21.145 0.617 -16.142 1.00 93.88 90 CYS A O 1
ATOM 670 N N . TYR A 1 91 ? 22.116 2.643 -15.988 1.00 94.44 91 TYR A N 1
ATOM 671 C CA . TYR A 1 91 ? 21.802 3.050 -17.353 1.00 94.44 91 TYR A CA 1
ATOM 672 C C . TYR A 1 91 ? 22.302 2.026 -18.387 1.00 94.44 91 TYR A C 1
ATOM 674 O O . TYR A 1 91 ? 23.403 1.486 -18.270 1.00 94.44 91 TYR A O 1
ATOM 682 N N . GLY A 1 92 ? 21.476 1.742 -19.397 1.00 93.88 92 GLY A N 1
ATOM 683 C CA . GLY A 1 92 ? 21.779 0.765 -20.452 1.00 93.88 92 GLY A CA 1
ATOM 684 C C . GLY A 1 92 ? 21.648 -0.706 -20.036 1.00 93.88 92 GLY A C 1
ATOM 685 O O . GLY A 1 92 ? 21.850 -1.589 -20.863 1.00 93.88 92 GLY A O 1
ATOM 686 N N . THR A 1 93 ? 21.292 -0.991 -18.780 1.00 96.19 93 THR A N 1
ATOM 687 C CA . THR A 1 93 ? 20.961 -2.346 -18.314 1.00 96.19 93 THR A CA 1
ATOM 688 C C . THR A 1 93 ? 19.446 -2.519 -18.298 1.00 96.19 93 THR A C 1
ATOM 690 O O . THR A 1 93 ? 18.723 -1.664 -17.772 1.00 96.19 93 THR A O 1
ATOM 693 N N . TYR A 1 94 ? 18.953 -3.632 -18.848 1.00 95.38 94 TYR A N 1
ATOM 694 C CA . TYR A 1 94 ? 17.530 -3.956 -18.775 1.00 95.38 94 TYR A CA 1
ATOM 695 C C . TYR A 1 94 ? 17.202 -4.500 -17.388 1.00 95.38 94 TYR A C 1
ATOM 697 O O . TYR A 1 94 ? 17.833 -5.458 -16.944 1.00 95.38 94 TYR A O 1
ATOM 705 N N . LYS A 1 95 ? 16.235 -3.899 -16.697 1.00 95.62 95 LYS A N 1
ATOM 706 C CA . LYS A 1 95 ? 15.987 -4.143 -15.271 1.00 95.62 95 LYS A CA 1
ATOM 707 C C . LYS A 1 95 ? 14.768 -5.036 -15.038 1.00 95.62 95 LYS A C 1
ATOM 709 O O . LYS A 1 95 ? 13.951 -5.270 -15.928 1.00 95.62 95 LYS A O 1
ATOM 714 N N . TYR A 1 96 ? 14.647 -5.526 -13.815 1.00 96.44 96 TYR A N 1
ATOM 715 C CA . TYR A 1 96 ? 13.449 -6.139 -13.269 1.00 96.44 96 TYR A CA 1
ATOM 716 C C . TYR A 1 96 ? 13.288 -5.756 -11.798 1.00 96.44 96 TYR A C 1
ATOM 718 O O . TYR A 1 96 ? 14.242 -5.391 -11.108 1.00 96.44 96 TYR A O 1
ATOM 726 N N . TYR A 1 97 ? 12.049 -5.834 -11.341 1.00 96.75 97 TYR A N 1
ATOM 727 C CA . TYR A 1 97 ? 11.608 -5.525 -9.996 1.00 96.75 97 TYR A CA 1
ATOM 728 C C . TYR A 1 97 ? 11.486 -6.834 -9.236 1.00 96.75 97 TYR A C 1
ATOM 730 O O . TYR A 1 97 ? 10.874 -7.772 -9.739 1.00 96.75 97 TYR A O 1
ATOM 738 N N . THR A 1 98 ? 12.083 -6.910 -8.052 1.00 97.06 98 THR A N 1
ATOM 739 C CA . THR A 1 98 ? 11.942 -8.056 -7.150 1.00 97.06 98 THR A CA 1
ATOM 740 C C . THR A 1 98 ? 11.279 -7.568 -5.878 1.00 97.06 98 THR A C 1
ATOM 742 O O . THR A 1 98 ? 11.800 -6.670 -5.222 1.00 97.06 98 THR A O 1
ATOM 745 N N . THR A 1 99 ? 10.133 -8.133 -5.520 1.00 97.81 99 THR A N 1
ATOM 746 C CA . THR A 1 99 ? 9.422 -7.789 -4.286 1.00 97.81 99 THR A CA 1
ATOM 747 C C . THR A 1 99 ? 9.207 -9.033 -3.457 1.00 97.81 99 THR A C 1
ATOM 749 O O . THR A 1 99 ? 8.670 -10.021 -3.951 1.00 97.81 99 THR A O 1
ATOM 752 N N . ILE A 1 100 ? 9.621 -8.955 -2.196 1.00 97.38 100 ILE A N 1
ATOM 753 C CA . ILE A 1 100 ? 9.402 -9.987 -1.195 1.00 97.38 100 ILE A CA 1
ATOM 754 C C . ILE A 1 100 ? 8.352 -9.462 -0.223 1.00 97.38 100 ILE A C 1
ATOM 756 O O . ILE A 1 100 ? 8.526 -8.387 0.360 1.00 97.38 100 ILE A O 1
ATOM 760 N N . TYR A 1 101 ? 7.259 -10.193 -0.050 1.00 97.12 101 TYR A N 1
ATOM 761 C CA . TYR A 1 101 ? 6.193 -9.825 0.877 1.00 97.12 101 TYR A CA 1
ATOM 762 C C . TYR A 1 101 ? 5.647 -11.042 1.609 1.00 97.12 101 TYR A C 1
ATOM 764 O O . TYR A 1 101 ? 5.902 -12.183 1.243 1.00 97.12 101 TYR A O 1
ATOM 772 N N . ILE A 1 102 ? 4.912 -10.770 2.676 1.00 95.19 102 ILE A N 1
ATOM 773 C CA . ILE A 1 102 ? 4.154 -11.759 3.434 1.00 95.19 102 ILE A CA 1
ATOM 774 C C . ILE A 1 102 ? 2.696 -11.313 3.520 1.00 95.19 102 ILE A C 1
ATOM 776 O O . ILE A 1 102 ? 2.403 -10.117 3.442 1.00 95.19 102 ILE A O 1
ATOM 780 N N . CYS A 1 103 ? 1.800 -12.267 3.746 1.00 94.06 103 CYS A N 1
ATOM 781 C CA . CYS A 1 103 ? 0.404 -11.992 4.059 1.00 94.06 103 CYS A CA 1
ATOM 782 C C . CYS A 1 103 ? 0.193 -12.051 5.575 1.00 94.06 103 CYS A C 1
ATOM 784 O O . CYS A 1 103 ? 0.364 -13.097 6.203 1.00 94.06 103 CYS A O 1
ATOM 786 N N . ILE A 1 104 ? -0.151 -10.910 6.173 1.00 92.69 104 ILE A N 1
ATOM 787 C CA . ILE A 1 104 ? -0.403 -10.778 7.615 1.00 92.69 104 ILE A CA 1
ATOM 788 C C . ILE A 1 104 ? -1.912 -10.750 7.888 1.00 92.69 104 ILE A C 1
ATOM 790 O O . ILE A 1 104 ? -2.654 -10.139 7.119 1.00 92.69 104 ILE A O 1
ATOM 794 N N . PRO A 1 105 ? -2.404 -11.375 8.973 1.00 92.38 105 PRO A N 1
ATOM 795 C CA . PRO A 1 105 ? -3.836 -11.517 9.239 1.00 92.38 105 PRO A CA 1
ATOM 796 C C . PRO A 1 105 ? -4.441 -10.234 9.839 1.00 92.38 105 PRO A C 1
ATOM 798 O O . PRO A 1 105 ? -4.941 -10.244 10.960 1.00 92.38 105 PRO A O 1
ATOM 801 N N . ALA A 1 106 ? -4.344 -9.112 9.122 1.00 92.31 106 ALA A N 1
ATOM 802 C CA . ALA A 1 106 ? -4.976 -7.856 9.514 1.00 92.31 106 ALA A CA 1
ATOM 803 C C . ALA A 1 106 ? -6.398 -7.763 8.945 1.00 92.31 106 ALA A C 1
ATOM 805 O O . ALA A 1 106 ? -6.668 -8.197 7.821 1.00 92.31 106 ALA A O 1
ATOM 806 N N . GLU A 1 107 ? -7.293 -7.156 9.714 1.00 94.06 107 GLU A N 1
ATOM 807 C CA . GLU A 1 107 ? -8.625 -6.763 9.262 1.00 94.06 107 GLU A CA 1
ATOM 808 C C . GLU A 1 107 ? -8.538 -5.506 8.397 1.00 94.06 107 GLU A C 1
ATOM 810 O O . GLU A 1 107 ? -7.593 -4.726 8.520 1.00 94.06 107 GLU A O 1
ATOM 815 N N . THR A 1 108 ? -9.527 -5.295 7.525 1.00 95.44 108 THR A N 1
ATOM 816 C CA . THR A 1 108 ? -9.568 -4.162 6.592 1.00 95.44 108 THR A CA 1
ATOM 817 C C . THR A 1 108 ? -10.880 -3.399 6.700 1.00 95.44 108 THR A C 1
ATOM 819 O O . THR A 1 108 ? -11.944 -4.012 6.672 1.00 95.44 108 THR A O 1
ATOM 822 N N . SER A 1 109 ? -10.812 -2.069 6.723 1.00 96.88 109 SER A N 1
ATOM 823 C CA . SER A 1 109 ? -11.960 -1.169 6.581 1.00 96.88 109 SER A CA 1
ATOM 824 C C . SER A 1 109 ? -11.744 -0.240 5.391 1.00 96.88 109 SER A C 1
ATOM 826 O O . SER A 1 109 ? -10.657 0.316 5.220 1.00 96.88 109 SER A O 1
ATOM 828 N N . VAL A 1 110 ? -12.783 -0.062 4.575 1.00 96.81 110 VAL A N 1
ATOM 829 C CA . VAL A 1 110 ? -12.790 0.864 3.441 1.00 96.81 110 VAL A CA 1
ATOM 830 C C . VAL A 1 110 ? -13.962 1.819 3.596 1.00 96.81 110 VAL A C 1
ATOM 832 O O . VAL A 1 110 ? -15.098 1.407 3.812 1.00 96.81 110 VAL A O 1
ATOM 835 N N . THR A 1 111 ? -13.698 3.116 3.485 1.00 97.62 111 THR A N 1
ATOM 836 C CA . THR A 1 111 ? -14.712 4.163 3.625 1.00 97.62 111 THR A CA 1
ATOM 837 C C . THR A 1 111 ? -14.524 5.216 2.546 1.00 97.62 111 THR A C 1
ATOM 839 O O . THR A 1 111 ? -13.459 5.818 2.420 1.00 97.62 111 THR A O 1
ATOM 842 N N . CYS A 1 112 ? -15.562 5.460 1.751 1.00 97.44 112 CYS A N 1
ATOM 843 C CA . CYS A 1 112 ? -15.519 6.474 0.703 1.00 97.44 112 CYS A CA 1
ATOM 844 C C . CYS A 1 112 ? -15.370 7.885 1.290 1.00 97.44 112 CYS A C 1
ATOM 846 O O . CYS A 1 112 ? -15.801 8.146 2.412 1.00 97.44 112 CYS A O 1
ATOM 848 N N . HIS A 1 113 ? -14.782 8.810 0.521 1.00 95.56 113 HIS A N 1
ATOM 849 C CA . HIS A 1 113 ? -14.684 10.215 0.923 1.00 95.56 113 HIS A CA 1
ATOM 850 C C . HIS A 1 113 ? -16.026 10.768 1.435 1.00 95.56 113 HIS A C 1
ATOM 852 O O . HIS A 1 113 ? -17.045 10.610 0.761 1.00 95.56 113 HIS A O 1
ATOM 858 N N . GLY A 1 114 ? -15.999 11.429 2.596 1.00 96.06 114 GLY A N 1
ATOM 859 C CA . GLY A 1 114 ? -17.185 11.979 3.261 1.00 96.06 114 GLY A CA 1
ATOM 860 C C . GLY A 1 114 ? -17.940 10.990 4.156 1.00 96.06 114 GLY A C 1
ATOM 861 O O . GLY A 1 114 ? -18.932 11.380 4.760 1.00 96.06 114 GLY A O 1
ATOM 862 N N . GLY A 1 115 ? -17.489 9.737 4.261 1.00 97.44 115 GLY A N 1
ATOM 863 C CA . GLY A 1 115 ? -18.013 8.751 5.207 1.00 97.44 115 GLY A CA 1
ATOM 864 C C . GLY A 1 115 ? -17.196 8.647 6.499 1.00 97.44 115 GLY A C 1
ATOM 865 O O . GLY A 1 115 ? -16.096 9.196 6.607 1.00 97.44 115 GLY A O 1
ATOM 866 N N . TYR A 1 116 ? -17.722 7.884 7.456 1.00 97.62 116 TYR A N 1
ATOM 867 C CA . TYR A 1 116 ? -17.061 7.547 8.717 1.00 97.62 116 TYR A CA 1
ATOM 868 C C . TYR A 1 116 ? -16.675 6.066 8.740 1.00 97.62 116 TYR A C 1
ATOM 870 O O . TYR A 1 116 ? -17.502 5.199 8.466 1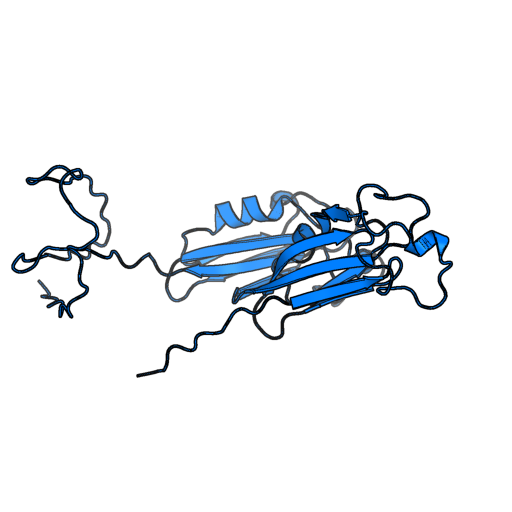.00 97.62 116 TYR A O 1
ATOM 878 N N . SER A 1 117 ? -15.410 5.786 9.055 1.00 97.50 117 SER A N 1
ATOM 879 C CA . SER A 1 117 ? -14.922 4.429 9.296 1.00 97.50 117 SER A CA 1
ATOM 880 C C . SER A 1 117 ? -15.083 4.103 10.773 1.00 97.50 117 SER A C 1
ATOM 882 O O . SER A 1 117 ? -14.511 4.800 11.609 1.00 97.50 117 SER A O 1
ATOM 884 N N . TYR A 1 118 ? -15.780 3.012 11.078 1.00 97.50 118 TYR A N 1
ATOM 885 C CA . TYR A 1 118 ? -15.950 2.493 12.434 1.00 97.50 118 TYR A CA 1
ATOM 886 C C . TYR A 1 118 ? -15.106 1.234 12.597 1.00 97.50 118 TYR A C 1
ATOM 888 O O . TYR A 1 118 ? -15.403 0.210 11.986 1.00 97.50 118 TYR A O 1
ATOM 896 N N . LEU A 1 119 ? -14.041 1.310 13.395 1.00 98.12 119 LEU A N 1
ATOM 897 C CA . LEU A 1 119 ? -13.226 0.141 13.728 1.00 98.12 119 LEU A CA 1
ATOM 898 C C . LEU A 1 119 ? -13.649 -0.379 15.095 1.00 98.12 119 LEU A C 1
ATOM 900 O O . LEU A 1 119 ? -13.924 0.417 15.998 1.00 98.12 119 LEU A O 1
ATOM 904 N N . LYS A 1 120 ? -13.673 -1.701 15.261 1.00 96.81 120 LYS A N 1
ATOM 905 C CA . LYS A 1 120 ? -14.017 -2.331 16.532 1.00 96.81 120 LYS A CA 1
ATOM 906 C C . LYS A 1 120 ? -13.299 -3.664 16.693 1.00 96.81 120 LYS A C 1
ATOM 908 O O . LYS A 1 120 ? -13.316 -4.484 15.787 1.00 96.81 120 LYS A O 1
ATOM 913 N N . CYS A 1 121 ? -12.751 -3.885 17.878 1.00 95.00 121 CYS A N 1
ATOM 914 C CA . CYS A 1 121 ? -12.271 -5.173 18.344 1.00 95.00 121 CYS A CA 1
ATOM 915 C C . CYS A 1 121 ? -13.245 -5.714 19.385 1.00 95.00 121 CYS A C 1
ATOM 917 O O . CYS A 1 121 ? -13.525 -5.047 20.376 1.00 95.00 121 CYS A O 1
ATOM 919 N N . GLU A 1 122 ? -13.770 -6.922 19.173 1.00 90.44 122 GLU A N 1
ATOM 920 C CA . GLU A 1 122 ? -14.632 -7.571 20.173 1.00 90.44 122 GLU A CA 1
ATOM 921 C C . GLU A 1 122 ? -13.866 -7.892 21.457 1.00 90.44 122 GLU A C 1
ATOM 923 O O . GLU A 1 122 ? -14.406 -7.770 22.550 1.00 90.44 122 GLU A O 1
ATOM 928 N N . ASN A 1 123 ? -12.599 -8.286 21.314 1.00 84.88 123 ASN A N 1
ATOM 929 C CA . ASN A 1 123 ? -11.689 -8.549 22.416 1.00 84.88 123 ASN A CA 1
ATOM 930 C C . ASN A 1 123 ? -10.333 -7.921 22.091 1.00 84.88 123 ASN A C 1
ATOM 932 O O . ASN A 1 123 ? -9.757 -8.203 21.039 1.00 84.88 123 ASN A O 1
ATOM 936 N N . GLY A 1 124 ? -9.790 -7.138 23.018 1.00 89.25 124 GLY A N 1
ATOM 937 C CA . GLY A 1 124 ? -8.489 -6.497 22.870 1.00 89.25 124 GLY A CA 1
ATOM 938 C C . GLY A 1 124 ? -8.565 -5.086 22.300 1.00 89.25 124 GLY A C 1
ATOM 939 O O . GLY A 1 124 ? -9.606 -4.441 22.309 1.00 89.25 124 GLY A O 1
ATOM 940 N N . LYS A 1 125 ? -7.419 -4.579 21.861 1.00 94.56 125 LYS A N 1
ATOM 941 C CA . LYS A 1 125 ? -7.230 -3.187 21.465 1.00 94.56 125 LYS A CA 1
ATOM 942 C C . LYS A 1 125 ? -6.836 -3.098 20.003 1.00 94.56 125 LYS A C 1
ATOM 944 O O . LYS A 1 125 ? -6.103 -3.946 19.498 1.00 94.56 125 LYS A O 1
ATOM 949 N N . ILE A 1 126 ? -7.295 -2.048 19.343 1.00 97.31 126 ILE A N 1
ATOM 950 C CA . ILE A 1 126 ? -6.941 -1.746 17.964 1.00 97.31 126 ILE A CA 1
ATOM 951 C C . ILE A 1 126 ? -5.456 -1.385 17.904 1.00 97.31 126 ILE A C 1
ATOM 953 O O . ILE A 1 126 ? -4.963 -0.569 18.686 1.00 97.31 126 ILE A O 1
ATOM 957 N N . GLN A 1 127 ? -4.761 -1.978 16.940 1.00 96.75 127 GLN A N 1
ATOM 958 C CA . GLN A 1 127 ? -3.425 -1.592 16.512 1.00 96.75 127 GLN A CA 1
ATOM 959 C C . GLN A 1 127 ? -3.441 -1.413 14.994 1.00 96.75 127 GLN A C 1
ATOM 961 O O . GLN A 1 127 ? -3.568 -2.381 14.245 1.00 96.75 127 GLN A O 1
ATOM 966 N N . ILE A 1 128 ? -3.311 -0.176 14.527 1.00 97.56 128 ILE A N 1
ATOM 967 C CA . ILE A 1 128 ? -3.287 0.134 13.098 1.00 97.56 128 ILE A CA 1
ATOM 968 C C . ILE A 1 128 ? -2.000 -0.412 12.468 1.00 97.56 128 ILE A C 1
ATOM 970 O O . ILE A 1 128 ? -0.900 -0.177 12.968 1.00 97.56 128 ILE A O 1
ATOM 974 N N . ASN A 1 129 ? -2.154 -1.131 11.355 1.00 95.12 129 ASN A N 1
ATOM 975 C CA . ASN A 1 129 ? -1.061 -1.679 10.553 1.00 95.12 129 ASN A CA 1
ATOM 976 C C . ASN A 1 129 ? -0.673 -0.726 9.414 1.00 95.12 129 ASN A C 1
ATOM 978 O O . ASN A 1 129 ? 0.488 -0.352 9.272 1.00 95.12 129 ASN A O 1
ATOM 982 N N . ALA A 1 130 ? -1.650 -0.312 8.608 1.00 95.62 130 ALA A N 1
ATOM 983 C CA . ALA A 1 130 ? -1.450 0.622 7.506 1.00 95.62 130 ALA A CA 1
ATOM 984 C C . ALA A 1 130 ? -2.731 1.416 7.249 1.00 95.62 130 ALA A C 1
ATOM 986 O O . ALA A 1 130 ? -3.831 0.921 7.495 1.00 95.62 130 ALA A O 1
ATOM 987 N N . ALA A 1 131 ? -2.593 2.631 6.723 1.00 96.12 131 ALA A N 1
ATOM 988 C CA . ALA A 1 131 ? -3.728 3.412 6.258 1.00 96.12 131 ALA A CA 1
ATOM 989 C C . ALA A 1 131 ? -3.353 4.243 5.032 1.00 96.12 131 ALA A C 1
ATOM 991 O O . ALA A 1 131 ? -2.242 4.767 4.948 1.00 96.12 131 ALA A O 1
ATOM 992 N N . ASN A 1 132 ? -4.306 4.400 4.117 1.00 95.75 132 ASN A N 1
ATOM 993 C CA . ASN A 1 132 ? -4.200 5.260 2.951 1.00 95.75 132 ASN A CA 1
ATOM 994 C C . ASN A 1 132 ? -5.503 6.038 2.762 1.00 95.75 132 ASN A C 1
ATOM 996 O O . ASN A 1 132 ? -6.572 5.443 2.679 1.00 95.75 132 ASN A O 1
ATOM 1000 N N . TYR A 1 133 ? -5.411 7.359 2.649 1.00 96.19 133 TYR A N 1
ATOM 1001 C CA . TYR A 1 133 ? -6.509 8.195 2.178 1.00 96.19 133 TYR A CA 1
ATOM 1002 C C . TYR A 1 133 ? -6.174 8.648 0.761 1.00 96.19 133 TYR A C 1
ATOM 1004 O O . TYR A 1 133 ? -5.302 9.491 0.580 1.00 96.19 133 TYR A O 1
ATOM 1012 N N . GLY A 1 134 ? -6.808 8.047 -0.243 1.00 95.25 134 GLY A N 1
ATOM 1013 C CA . GLY A 1 134 ? -6.389 8.178 -1.635 1.00 95.25 134 GLY A CA 1
ATOM 1014 C C . GLY A 1 134 ? -7.227 7.325 -2.584 1.00 95.25 134 GLY A C 1
ATOM 1015 O O . GLY A 1 134 ? -8.408 7.100 -2.337 1.00 95.25 134 GLY A O 1
ATOM 1016 N N . ARG A 1 135 ? -6.616 6.862 -3.675 1.00 94.00 135 ARG A N 1
ATOM 1017 C CA . ARG A 1 135 ? -7.185 5.891 -4.616 1.00 94.00 135 ARG A CA 1
ATOM 1018 C C . ARG A 1 135 ? -6.067 5.027 -5.186 1.00 94.00 135 ARG A C 1
ATOM 1020 O O . ARG A 1 135 ? -5.149 5.563 -5.803 1.00 94.00 135 ARG A O 1
ATOM 1027 N N . THR A 1 136 ? -6.185 3.719 -4.994 1.00 91.25 136 THR A N 1
ATOM 1028 C CA . THR A 1 136 ? -5.246 2.683 -5.449 1.00 91.25 136 THR A CA 1
ATOM 1029 C C . THR A 1 136 ? -5.848 1.741 -6.488 1.00 91.25 136 THR A C 1
ATOM 1031 O O . THR A 1 136 ? -5.108 1.030 -7.154 1.00 91.25 136 THR A O 1
ATOM 1034 N N . ASP A 1 137 ? -7.164 1.796 -6.705 1.00 91.12 137 ASP A N 1
ATOM 1035 C CA . ASP A 1 137 ? -7.860 1.007 -7.718 1.00 91.12 137 ASP A CA 1
ATOM 1036 C C . ASP A 1 137 ? -9.071 1.766 -8.313 1.00 91.12 137 ASP A C 1
ATOM 1038 O O . ASP A 1 137 ? -9.512 2.806 -7.803 1.00 91.12 137 ASP A O 1
ATOM 1042 N N . LYS A 1 138 ? -9.595 1.276 -9.443 1.00 92.44 138 LYS A N 1
ATOM 1043 C CA . LYS A 1 138 ? -10.691 1.931 -10.185 1.00 92.44 138 LYS A CA 1
ATOM 1044 C C . LYS A 1 138 ? -12.090 1.549 -9.689 1.00 92.44 138 LYS A C 1
ATOM 1046 O O . LYS A 1 138 ? -13.055 2.201 -10.080 1.00 92.44 138 LYS A O 1
ATOM 1051 N N . ILE A 1 139 ? -12.212 0.513 -8.862 1.00 93.44 139 ILE A N 1
ATOM 1052 C CA . ILE A 1 139 ? -13.476 -0.151 -8.521 1.00 93.44 139 ILE A CA 1
ATOM 1053 C C . ILE A 1 139 ? -13.998 0.319 -7.162 1.00 93.44 139 ILE A C 1
ATOM 1055 O O . ILE A 1 139 ? -15.183 0.619 -7.009 1.00 93.44 139 ILE A O 1
ATOM 1059 N N . THR A 1 140 ? -13.122 0.461 -6.178 1.00 94.56 140 THR A N 1
ATOM 1060 C CA . THR A 1 140 ? -13.452 0.895 -4.828 1.00 94.56 140 THR A CA 1
ATOM 1061 C C . THR A 1 140 ? -14.079 2.284 -4.848 1.00 94.56 140 THR A C 1
ATOM 1063 O O . THR A 1 140 ? -13.520 3.242 -5.401 1.00 94.56 140 THR A O 1
ATOM 1066 N N . CYS A 1 141 ? -15.252 2.413 -4.220 1.00 95.88 141 CYS A N 1
ATOM 1067 C CA . CYS A 1 141 ? -16.003 3.666 -4.165 1.00 95.88 141 CYS A CA 1
ATOM 1068 C C . CYS A 1 141 ? -16.175 4.305 -5.558 1.00 95.88 141 CYS A C 1
ATOM 1070 O O . CYS A 1 141 ? -15.856 5.486 -5.732 1.00 95.88 141 CYS A O 1
ATOM 1072 N N . SER A 1 142 ? -16.581 3.522 -6.562 1.00 96.62 142 SER A N 1
ATOM 1073 C CA . SER A 1 142 ? -16.780 3.977 -7.951 1.00 96.62 142 SER A CA 1
ATOM 1074 C C . SER A 1 142 ? -18.250 4.109 -8.358 1.00 96.62 142 SER A C 1
ATOM 1076 O O . SER A 1 142 ? -18.550 4.770 -9.351 1.00 96.62 142 SER A O 1
ATOM 1078 N N . GLU A 1 143 ? -19.171 3.523 -7.592 1.00 95.31 143 GLU A N 1
ATOM 1079 C CA . GLU A 1 143 ? -20.592 3.493 -7.929 1.00 95.31 143 GLU A CA 1
ATOM 1080 C C . GLU A 1 143 ? -21.170 4.908 -8.101 1.00 95.31 143 GLU A C 1
ATOM 1082 O O . GLU A 1 143 ? -20.951 5.797 -7.274 1.00 95.31 143 GLU A O 1
ATOM 1087 N N . GLY A 1 144 ? -21.873 5.123 -9.218 1.00 93.31 144 GLY A N 1
ATOM 1088 C CA . GLY A 1 144 ? -22.499 6.404 -9.559 1.00 93.31 144 GLY A CA 1
ATOM 1089 C C . GLY A 1 144 ? -21.527 7.544 -9.892 1.00 93.31 144 GLY A C 1
ATOM 1090 O O . GLY A 1 144 ? -21.969 8.686 -10.016 1.00 93.31 144 GLY A O 1
ATOM 1091 N N . ARG A 1 145 ? -20.219 7.278 -10.028 1.00 93.56 145 ARG A N 1
ATOM 1092 C CA . ARG A 1 145 ? -19.200 8.310 -10.285 1.00 93.56 145 ARG A CA 1
ATOM 1093 C C . ARG A 1 145 ? -18.743 8.327 -11.751 1.00 93.56 145 ARG A C 1
ATOM 1095 O O . ARG A 1 145 ? -18.629 7.270 -12.370 1.00 93.56 145 ARG A O 1
ATOM 1102 N N . PRO A 1 146 ? -18.439 9.513 -12.315 1.00 94.12 146 PRO A N 1
ATOM 1103 C CA . PRO A 1 146 ? -17.846 9.629 -13.646 1.00 94.12 146 PRO A CA 1
ATOM 1104 C C . PRO A 1 146 ? -16.478 8.938 -13.721 1.00 94.12 146 PRO A C 1
ATOM 1106 O O . PRO A 1 146 ? -15.750 8.865 -12.733 1.00 94.12 146 PRO A O 1
ATOM 1109 N N . SER A 1 147 ? -16.109 8.462 -14.912 1.00 91.69 147 SER A N 1
ATOM 1110 C CA . SER A 1 147 ? -14.901 7.651 -15.118 1.00 91.69 147 SER A CA 1
ATOM 1111 C C . SER A 1 147 ? -13.590 8.429 -14.987 1.00 91.69 147 SER A C 1
ATOM 1113 O O . SER A 1 147 ? -12.581 7.838 -14.602 1.00 91.69 147 SER A O 1
ATOM 1115 N N . GLU A 1 148 ? -13.578 9.725 -15.304 1.00 93.31 148 GLU A N 1
ATOM 1116 C CA . GLU A 1 148 ? -12.366 10.554 -15.326 1.00 93.31 148 GLU A CA 1
ATOM 1117 C C . GLU A 1 148 ? -11.715 10.676 -13.927 1.00 93.31 148 GLU A C 1
ATOM 1119 O O . GLU A 1 148 ? -10.554 10.275 -13.790 1.00 93.31 148 GLU A O 1
ATOM 1124 N N . PRO A 1 149 ? -12.439 11.046 -12.846 1.00 92.44 149 PRO A N 1
ATOM 1125 C CA . PRO A 1 149 ? -11.895 11.065 -11.479 1.00 92.44 149 PRO A CA 1
ATOM 1126 C C . PRO A 1 149 ? -11.527 9.697 -10.879 1.00 92.44 149 PRO A C 1
ATOM 1128 O O . PRO A 1 149 ? -11.087 9.641 -9.727 1.00 92.44 149 PRO A O 1
ATOM 1131 N N . LEU A 1 150 ? -11.75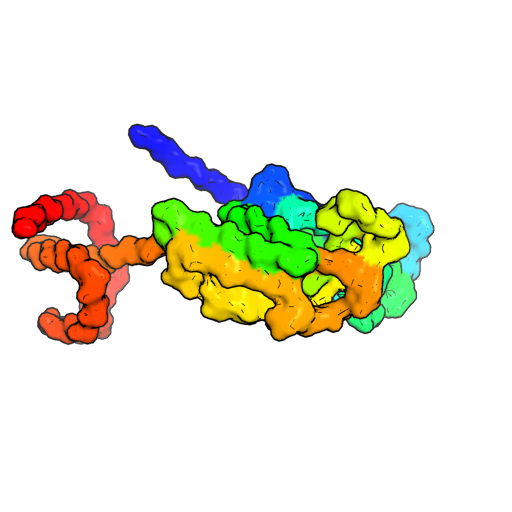3 8.596 -11.605 1.00 92.88 150 LEU A N 1
ATOM 1132 C CA . LEU A 1 150 ? -11.425 7.228 -11.188 1.00 92.88 150 LEU A CA 1
ATOM 1133 C C . LEU A 1 150 ? -10.159 6.688 -11.873 1.00 92.88 150 LEU A C 1
ATOM 1135 O O . LEU A 1 150 ? -9.653 5.649 -11.459 1.00 92.88 150 LEU A O 1
ATOM 1139 N N . GLN A 1 151 ? -9.633 7.363 -12.907 1.00 89.38 151 GLN A N 1
ATOM 1140 C CA . GLN A 1 151 ? -8.507 6.832 -13.688 1.00 89.38 151 GLN A CA 1
ATOM 1141 C C . GLN A 1 151 ? -7.180 6.846 -12.933 1.00 89.38 151 GLN A C 1
ATOM 1143 O O . GLN A 1 151 ? -6.367 5.942 -13.119 1.00 89.38 151 GLN A O 1
ATOM 1148 N N . ASN A 1 152 ? -6.945 7.863 -12.101 1.00 88.06 152 ASN A N 1
ATOM 1149 C CA . ASN A 1 152 ? -5.699 7.968 -11.358 1.00 88.06 152 ASN A CA 1
ATOM 1150 C C . ASN A 1 152 ? -5.746 7.100 -10.094 1.00 88.06 152 ASN A C 1
ATOM 1152 O O . ASN A 1 152 ? -6.284 7.502 -9.062 1.00 88.06 152 ASN A O 1
ATOM 1156 N N . THR A 1 153 ? -5.137 5.921 -10.191 1.00 89.38 153 THR A N 1
ATOM 1157 C CA . THR A 1 153 ? -4.935 4.968 -9.090 1.00 89.38 153 THR A CA 1
ATOM 1158 C C . THR A 1 153 ? -3.560 5.097 -8.431 1.00 89.38 153 THR A C 1
ATOM 1160 O O . THR A 1 153 ? -3.198 4.322 -7.555 1.00 89.38 153 THR A O 1
ATOM 1163 N N . ASN A 1 154 ? -2.778 6.107 -8.814 1.00 87.56 154 ASN A N 1
ATOM 1164 C CA . ASN A 1 154 ? -1.499 6.434 -8.189 1.00 87.56 154 ASN A CA 1
ATOM 1165 C C . ASN A 1 154 ? -1.666 7.512 -7.110 1.00 87.56 154 ASN A C 1
ATOM 1167 O O . ASN A 1 154 ? -0.788 8.357 -6.925 1.00 87.56 154 ASN A O 1
ATOM 1171 N N . CYS A 1 155 ? -2.798 7.503 -6.403 1.00 90.88 155 CYS A N 1
ATOM 1172 C CA . CYS A 1 155 ? -3.093 8.474 -5.365 1.00 90.88 155 CYS A CA 1
ATOM 1173 C C . CYS A 1 155 ? -2.929 7.851 -3.978 1.00 90.88 155 CYS A C 1
ATOM 1175 O O . CYS A 1 155 ? -3.798 7.123 -3.494 1.00 90.88 155 CYS A O 1
ATOM 1177 N N . TYR A 1 156 ? -1.821 8.177 -3.318 1.00 87.62 156 TYR A N 1
ATOM 1178 C CA . TYR A 1 156 ? -1.543 7.722 -1.962 1.00 87.62 156 TYR A CA 1
ATOM 1179 C C . TYR A 1 156 ? -1.225 8.904 -1.046 1.00 87.62 156 TYR A C 1
ATOM 1181 O O . TYR A 1 156 ? -0.595 9.875 -1.470 1.00 87.62 156 TYR A O 1
ATOM 1189 N N . SER A 1 157 ? -1.643 8.807 0.214 1.00 87.06 157 SER A N 1
ATOM 1190 C CA . SER A 1 157 ? -1.270 9.760 1.256 1.00 87.06 157 SER A CA 1
ATOM 1191 C C . SER A 1 157 ? -0.301 9.094 2.236 1.00 87.06 157 SER A C 1
ATOM 1193 O O . SER A 1 157 ? -0.732 8.263 3.038 1.00 87.06 157 SER A O 1
ATOM 1195 N N . PRO A 1 158 ? 0.997 9.465 2.242 1.00 70.50 158 PRO A N 1
ATOM 1196 C CA . PRO A 1 158 ? 1.966 8.916 3.198 1.00 70.50 158 PRO A CA 1
ATOM 1197 C C . PRO A 1 158 ? 1.613 9.249 4.651 1.00 70.50 158 PRO A C 1
ATOM 1199 O O . PRO A 1 158 ? 2.066 8.574 5.572 1.00 70.50 158 PRO A O 1
ATOM 1202 N N . ASN A 1 159 ? 0.800 10.284 4.862 1.00 85.19 159 ASN A N 1
ATOM 1203 C CA . ASN A 1 159 ? 0.488 10.801 6.184 1.00 85.19 159 ASN A CA 1
ATOM 1204 C C . ASN A 1 159 ? -0.775 10.184 6.783 1.00 85.19 159 ASN A C 1
ATOM 1206 O O . ASN A 1 159 ? -1.071 10.478 7.932 1.00 85.19 159 ASN A O 1
ATOM 1210 N N . ALA A 1 160 ? -1.515 9.335 6.060 1.00 93.38 160 ALA A N 1
ATOM 1211 C CA . ALA A 1 160 ? -2.786 8.799 6.551 1.00 93.38 160 ALA A CA 1
ATOM 1212 C C . ALA A 1 160 ? -2.631 7.893 7.784 1.00 93.38 160 ALA A C 1
ATOM 1214 O O . ALA A 1 160 ? -3.508 7.875 8.645 1.00 93.38 160 ALA A O 1
ATOM 1215 N N . LEU A 1 161 ? -1.500 7.193 7.922 1.00 94.75 161 LEU A N 1
ATOM 1216 C CA . LEU A 1 161 ? -1.249 6.309 9.062 1.00 94.75 161 LEU A CA 1
ATOM 1217 C C . LEU A 1 161 ? -1.255 7.049 10.407 1.00 94.75 161 LEU A C 1
ATOM 1219 O O . LEU A 1 161 ? -1.797 6.530 11.382 1.00 94.75 161 LEU A O 1
ATOM 1223 N N . ALA A 1 162 ? -0.667 8.246 10.478 1.00 95.31 162 ALA A N 1
ATOM 1224 C CA . ALA A 1 162 ? -0.470 8.941 11.749 1.00 95.31 162 ALA A CA 1
ATOM 1225 C C . ALA A 1 162 ? -1.788 9.437 12.389 1.00 95.31 162 ALA A C 1
ATOM 1227 O O . ALA A 1 162 ? -2.002 9.133 13.564 1.00 95.31 162 ALA A O 1
ATOM 1228 N N . PRO A 1 163 ? -2.705 10.120 11.672 1.00 95.88 163 PRO A N 1
ATOM 1229 C CA . PRO A 1 163 ? -4.008 10.500 12.211 1.00 95.88 163 PRO A CA 1
ATOM 1230 C C . PRO A 1 163 ? -4.855 9.289 12.610 1.00 95.88 163 PRO A C 1
ATOM 1232 O O . PRO A 1 163 ? -5.406 9.290 13.705 1.00 95.88 163 PRO A O 1
ATOM 1235 N N . VAL A 1 164 ? -4.909 8.230 11.787 1.00 97.50 164 VAL A N 1
ATOM 1236 C CA . VAL A 1 164 ? -5.680 7.015 12.125 1.00 97.50 164 VAL A CA 1
ATOM 1237 C C . VAL A 1 164 ? -5.109 6.348 13.378 1.00 97.50 164 VAL A C 1
ATOM 1239 O O . VAL A 1 164 ? -5.850 6.049 14.309 1.00 97.50 164 VAL A O 1
ATOM 1242 N N . SER A 1 165 ? -3.786 6.173 13.443 1.00 97.31 165 SER A N 1
ATOM 1243 C CA . SER A 1 165 ? -3.109 5.601 14.615 1.00 97.31 165 SER A CA 1
ATOM 1244 C C . SER A 1 165 ? -3.381 6.415 15.876 1.00 97.31 165 SER A C 1
ATOM 1246 O O . SER A 1 165 ? -3.692 5.840 16.914 1.00 97.31 165 SER A O 1
ATOM 1248 N N . LYS A 1 166 ? -3.307 7.749 15.785 1.00 97.19 166 LYS A N 1
ATOM 1249 C CA . LYS A 1 166 ? -3.587 8.652 16.906 1.00 97.19 166 LYS A CA 1
ATOM 1250 C C . LYS A 1 166 ? -5.032 8.530 17.395 1.00 97.19 166 LYS A C 1
ATOM 1252 O O . LYS A 1 166 ? -5.261 8.609 18.596 1.00 97.19 166 LYS A O 1
ATOM 1257 N N . SER A 1 167 ? -5.982 8.354 16.481 1.00 96.88 167 SER A N 1
ATOM 1258 C CA . SER A 1 167 ? -7.402 8.240 16.819 1.00 96.88 167 SER A CA 1
ATOM 1259 C C . SER A 1 167 ? -7.807 6.860 17.339 1.00 96.88 167 SER A C 1
ATOM 1261 O O . SER A 1 167 ? -8.795 6.774 18.059 1.00 96.88 167 SER A O 1
ATOM 1263 N N . CYS A 1 168 ? -7.092 5.792 16.970 1.00 98.19 168 CYS A N 1
ATOM 1264 C CA . CYS A 1 168 ? -7.581 4.423 17.161 1.00 98.19 168 CYS A CA 1
ATOM 1265 C C . CYS A 1 168 ? -6.703 3.523 18.032 1.00 98.19 168 CYS A C 1
ATOM 1267 O O . CYS A 1 168 ? -7.239 2.633 18.691 1.00 98.19 168 CYS A O 1
ATOM 1269 N N . ASN A 1 169 ? -5.378 3.703 18.041 1.00 97.44 169 ASN A N 1
ATOM 1270 C CA . ASN A 1 169 ? -4.497 2.760 18.730 1.00 97.44 169 ASN A CA 1
ATOM 1271 C C . ASN A 1 169 ? -4.809 2.690 20.228 1.00 97.44 169 ASN A C 1
ATOM 1273 O O . ASN A 1 169 ? -4.911 3.709 20.908 1.00 97.44 169 ASN A O 1
ATOM 1277 N N . GLY A 1 170 ? -4.909 1.469 20.752 1.00 94.81 170 GLY A N 1
ATOM 1278 C CA . GLY A 1 170 ? -5.151 1.225 22.172 1.00 94.81 170 GLY A CA 1
ATOM 1279 C C . GLY A 1 170 ? -6.620 1.300 22.607 1.00 94.81 170 GLY A C 1
ATOM 1280 O O . GLY A 1 170 ? -6.896 1.035 23.781 1.00 94.81 170 GLY A O 1
ATOM 1281 N N . LEU A 1 171 ? -7.543 1.621 21.695 1.00 96.31 171 LEU A N 1
ATOM 1282 C CA . LEU A 1 171 ? -8.987 1.638 21.941 1.00 96.31 171 LEU A CA 1
ATOM 1283 C C . LEU A 1 171 ? -9.640 0.327 21.492 1.00 96.31 171 LEU A C 1
ATOM 1285 O O . LEU A 1 171 ? -9.1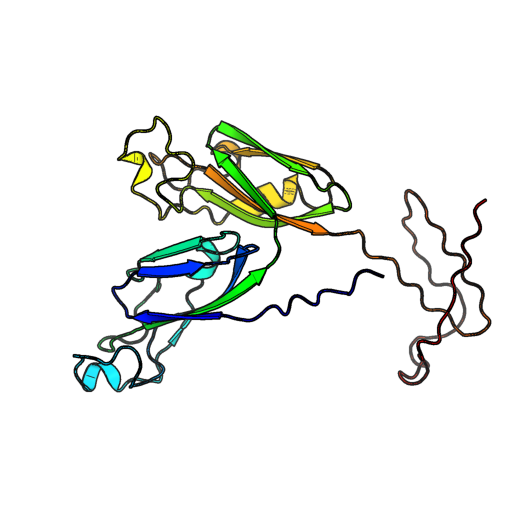29 -0.356 20.611 1.00 96.31 171 LEU A O 1
ATOM 1289 N N . GLU A 1 172 ? -10.785 -0.017 22.076 1.00 96.31 172 GLU A N 1
ATOM 1290 C CA . GLU A 1 172 ? -11.609 -1.153 21.626 1.00 96.31 172 GLU A CA 1
ATOM 1291 C C . GLU A 1 172 ? -12.433 -0.795 20.385 1.00 96.31 172 GLU A C 1
ATOM 1293 O O . GLU A 1 172 ? -12.694 -1.640 19.535 1.00 96.31 172 GLU A O 1
ATOM 1298 N N . SER A 1 173 ? -12.819 0.474 20.255 1.00 97.62 173 SER A N 1
ATOM 1299 C CA . SER A 1 173 ? -13.508 1.007 19.084 1.00 97.62 173 SER A CA 1
ATOM 1300 C C . SER A 1 173 ? -13.078 2.439 18.806 1.00 97.62 173 SER A C 1
ATOM 1302 O O . SER A 1 173 ? -12.832 3.198 19.744 1.00 97.62 173 SER A O 1
ATOM 1304 N N . CYS A 1 174 ? -13.040 2.828 17.535 1.00 97.94 174 CYS A N 1
ATOM 1305 C CA . CYS A 1 174 ? -12.789 4.206 17.124 1.00 97.94 174 CYS A CA 1
ATOM 1306 C C . CYS A 1 174 ? -13.618 4.574 15.889 1.00 97.94 174 CYS A C 1
ATOM 1308 O O . CYS A 1 174 ? -14.035 3.710 15.116 1.00 97.94 174 CYS A O 1
ATOM 1310 N N . GLU A 1 175 ? -13.803 5.875 15.691 1.00 97.81 175 GLU A N 1
ATOM 1311 C CA . GLU A 1 175 ? -14.407 6.450 14.494 1.00 97.81 175 GLU A CA 1
ATOM 1312 C C . GLU A 1 175 ? -13.395 7.378 13.812 1.00 97.81 175 GLU A C 1
ATOM 1314 O O . GLU A 1 175 ? -12.693 8.152 14.470 1.00 97.81 175 GLU A O 1
ATOM 1319 N N . VAL A 1 176 ? -13.313 7.308 12.482 1.00 97.75 176 VAL A N 1
ATOM 1320 C CA . VAL A 1 176 ? -12.435 8.165 11.680 1.00 97.75 176 VAL A CA 1
ATOM 1321 C C . VAL A 1 176 ? -13.192 8.736 10.489 1.00 97.75 176 VAL A C 1
ATOM 1323 O O . VAL A 1 176 ? -13.721 7.994 9.664 1.00 97.75 176 VAL A O 1
ATOM 1326 N N . PHE A 1 177 ? -13.198 10.063 10.360 1.00 97.38 177 PHE A N 1
ATOM 1327 C CA . PHE A 1 177 ? -13.858 10.744 9.250 1.00 97.38 177 PHE A CA 1
ATOM 1328 C C . PHE A 1 177 ? -12.961 10.798 8.004 1.00 97.38 177 PHE A C 1
ATOM 1330 O O . PHE A 1 177 ? -11.875 11.379 8.030 1.00 97.38 177 PHE A O 1
ATOM 1337 N N . ALA A 1 178 ? -13.410 10.211 6.892 1.00 96.75 178 ALA A N 1
ATOM 1338 C CA . ALA A 1 178 ? -12.641 10.079 5.654 1.00 96.75 178 ALA A CA 1
ATOM 1339 C C . ALA A 1 178 ? -12.669 11.366 4.808 1.00 96.75 178 ALA A C 1
ATOM 1341 O O . ALA A 1 178 ? -13.293 11.419 3.744 1.00 96.75 178 ALA A O 1
ATOM 1342 N N . THR A 1 179 ? -11.992 12.424 5.261 1.00 95.56 179 THR A N 1
ATOM 1343 C CA . THR A 1 179 ? -12.004 13.730 4.581 1.00 95.56 179 THR A CA 1
ATOM 1344 C C . THR A 1 179 ? -10.635 14.390 4.459 1.00 95.56 179 THR A C 1
ATOM 1346 O O . THR A 1 179 ? -9.680 14.077 5.167 1.00 95.56 179 THR A O 1
ATOM 1349 N N . HIS A 1 180 ? -10.539 15.345 3.530 1.00 91.81 180 HIS A N 1
ATOM 1350 C CA . HIS A 1 180 ? -9.310 16.092 3.266 1.00 91.81 180 HIS A CA 1
ATOM 1351 C C . HIS A 1 180 ? -8.914 17.008 4.435 1.00 91.81 180 HIS A C 1
ATOM 1353 O O . HIS A 1 180 ? -7.752 17.385 4.528 1.00 91.81 180 HIS A O 1
ATOM 1359 N N . THR A 1 181 ? -9.841 17.350 5.335 1.00 91.19 181 THR A N 1
ATOM 1360 C CA . THR A 1 181 ? -9.536 18.133 6.542 1.00 91.19 181 THR A CA 1
ATOM 1361 C C . THR A 1 181 ? -8.726 17.325 7.556 1.00 91.19 181 THR A C 1
ATOM 1363 O O . THR A 1 181 ? -7.933 17.900 8.294 1.00 91.19 181 THR A O 1
ATOM 1366 N N . VAL A 1 182 ? -8.883 15.997 7.563 1.00 92.88 182 VAL A N 1
ATOM 1367 C CA . VAL A 1 182 ? -8.127 15.083 8.432 1.00 92.88 182 VAL A CA 1
ATOM 1368 C C . VAL A 1 182 ? -6.795 14.672 7.795 1.00 92.88 182 VAL A C 1
ATOM 1370 O O . VAL A 1 182 ? -5.784 14.587 8.487 1.00 92.88 182 VAL A O 1
ATOM 1373 N N . PHE A 1 183 ? -6.781 14.409 6.483 1.00 91.56 183 PHE A N 1
ATOM 1374 C CA . PHE A 1 183 ? -5.663 13.724 5.812 1.00 91.56 183 PHE A CA 1
ATOM 1375 C C . PHE A 1 183 ? -4.883 14.561 4.792 1.00 91.56 183 PHE A C 1
ATOM 1377 O O . PHE A 1 183 ? -3.924 14.047 4.206 1.00 91.56 183 PHE A O 1
ATOM 1384 N N . THR A 1 184 ? -5.287 15.816 4.567 1.00 91.44 184 THR A N 1
ATOM 1385 C CA . THR A 1 184 ? -4.905 16.631 3.398 1.00 91.44 184 THR A CA 1
ATOM 1386 C C . THR A 1 184 ? -5.379 15.984 2.087 1.00 91.44 184 THR A C 1
ATOM 1388 O O . THR A 1 184 ? -5.671 14.789 2.032 1.00 91.44 184 THR A O 1
ATOM 1391 N N . ASP A 1 185 ? -5.533 16.759 1.012 1.00 92.12 185 ASP A N 1
ATOM 1392 C CA . ASP A 1 185 ? -5.841 16.186 -0.302 1.00 92.12 185 ASP A CA 1
ATOM 1393 C C . ASP A 1 185 ? -4.545 15.787 -1.041 1.00 92.12 185 ASP A C 1
ATOM 1395 O O . ASP A 1 185 ? -3.807 16.676 -1.467 1.00 92.12 185 ASP A O 1
ATOM 1399 N N . PRO A 1 186 ? -4.240 14.484 -1.207 1.00 91.62 186 PRO A N 1
ATOM 1400 C CA . PRO A 1 186 ? -3.064 14.037 -1.960 1.00 91.62 186 PRO A CA 1
ATOM 1401 C C . PRO A 1 186 ? -3.228 14.124 -3.485 1.00 91.62 186 PRO A C 1
ATOM 1403 O O . PRO A 1 186 ? -2.242 14.019 -4.210 1.00 91.62 186 PRO A O 1
ATOM 1406 N N . CYS A 1 187 ? -4.459 14.248 -3.991 1.00 93.31 187 CYS A N 1
ATOM 1407 C CA . CYS A 1 187 ? -4.765 14.214 -5.419 1.00 93.31 187 CYS A CA 1
ATOM 1408 C C . CYS A 1 187 ? -6.089 14.952 -5.701 1.00 93.31 187 CYS A C 1
ATOM 1410 O O . CYS A 1 187 ? -7.183 14.373 -5.709 1.00 93.31 187 CYS A O 1
ATOM 1412 N N . VAL A 1 188 ? -5.989 16.265 -5.918 1.00 93.50 188 VAL A N 1
ATOM 1413 C CA . VAL A 1 188 ? -7.140 17.132 -6.214 1.00 93.50 188 VAL A CA 1
ATOM 1414 C C . VAL A 1 188 ? -7.836 16.663 -7.496 1.00 93.50 188 VAL A C 1
ATOM 1416 O O . VAL A 1 188 ? -7.181 16.302 -8.471 1.00 93.50 188 VAL A O 1
ATOM 1419 N N . GLY A 1 189 ? -9.171 16.646 -7.487 1.00 92.12 189 GLY A N 1
ATOM 1420 C CA . GLY A 1 189 ? -9.983 16.201 -8.628 1.00 92.12 189 GLY A CA 1
ATOM 1421 C C . GLY A 1 189 ? -10.177 14.684 -8.735 1.00 92.12 189 GLY A C 1
ATOM 1422 O O . GLY A 1 189 ? -10.928 14.235 -9.593 1.00 92.12 189 GLY A O 1
ATOM 1423 N N . ILE A 1 190 ? -9.565 13.891 -7.848 1.00 95.38 190 ILE A N 1
ATOM 1424 C CA . ILE A 1 190 ? -9.749 12.434 -7.783 1.00 95.38 190 ILE A CA 1
ATOM 1425 C C . ILE A 1 190 ? -10.666 12.072 -6.617 1.00 95.38 190 ILE A C 1
ATOM 1427 O O . ILE A 1 190 ? -10.513 12.573 -5.492 1.00 95.38 190 ILE A O 1
ATOM 1431 N N . TYR A 1 191 ? -11.611 11.163 -6.869 1.00 94.62 191 TYR A N 1
ATOM 1432 C CA . TYR A 1 191 ? -12.467 10.625 -5.817 1.00 94.62 191 TYR A CA 1
ATOM 1433 C C . TYR A 1 191 ? -11.682 9.667 -4.932 1.00 94.62 191 TYR A C 1
ATOM 1435 O O . TYR A 1 191 ? -11.234 8.625 -5.398 1.00 94.62 191 TYR A O 1
ATOM 1443 N N . LYS A 1 192 ? -11.580 9.979 -3.643 1.00 95.69 192 LYS A N 1
ATOM 1444 C CA . LYS A 1 192 ? -10.769 9.221 -2.686 1.00 95.69 192 LYS A CA 1
ATOM 1445 C C . LYS A 1 192 ? -11.607 8.290 -1.809 1.00 95.69 192 LYS A C 1
ATOM 1447 O O . LYS A 1 192 ? -12.839 8.392 -1.745 1.00 95.69 192 LYS A O 1
ATOM 1452 N N . TYR A 1 193 ? -10.913 7.409 -1.111 1.00 96.62 193 TYR A N 1
ATOM 1453 C CA . TYR A 1 193 ? -11.401 6.594 -0.012 1.00 96.62 193 TYR A CA 1
ATOM 1454 C C . TYR A 1 193 ? -10.295 6.425 1.031 1.00 96.62 193 TYR A C 1
ATOM 1456 O O . TYR A 1 193 ? -9.107 6.540 0.732 1.00 96.62 193 TYR A O 1
ATOM 1464 N N . LEU A 1 194 ? -10.710 6.191 2.268 1.00 97.25 194 LEU A N 1
ATOM 1465 C CA . LEU A 1 194 ? -9.860 5.782 3.370 1.00 97.25 194 LEU A CA 1
ATOM 1466 C C . LEU A 1 194 ? -9.850 4.253 3.419 1.00 97.25 194 LEU A C 1
ATOM 1468 O O . LEU A 1 194 ? -10.892 3.645 3.644 1.00 97.25 194 LEU A O 1
ATOM 1472 N N . ALA A 1 195 ? -8.688 3.651 3.197 1.00 96.62 195 ALA A N 1
ATOM 1473 C CA . ALA A 1 195 ? -8.430 2.235 3.417 1.00 96.62 195 ALA A CA 1
ATOM 1474 C C . ALA A 1 195 ? -7.567 2.086 4.673 1.00 96.62 195 ALA A C 1
ATOM 1476 O O . ALA A 1 195 ? -6.510 2.710 4.770 1.00 96.62 195 ALA A O 1
ATOM 1477 N N . ILE A 1 196 ? -8.017 1.286 5.636 1.00 97.44 196 ILE A N 1
ATOM 1478 C CA . ILE A 1 196 ? -7.317 1.012 6.894 1.00 97.44 196 ILE A CA 1
ATOM 1479 C C . ILE A 1 196 ? -7.146 -0.494 7.024 1.00 97.44 196 ILE A C 1
ATOM 1481 O O . ILE A 1 196 ? -8.103 -1.236 6.828 1.00 97.44 196 ILE A O 1
ATOM 1485 N N . SER A 1 197 ? -5.953 -0.929 7.420 1.00 97.25 197 SER A N 1
ATOM 1486 C CA . SER A 1 197 ? -5.721 -2.275 7.935 1.00 97.25 197 SER A CA 1
ATOM 1487 C C . SER A 1 197 ? -5.292 -2.213 9.397 1.00 97.25 197 SER A C 1
ATOM 1489 O O . SER A 1 197 ? -4.501 -1.343 9.776 1.00 97.25 197 SER A O 1
ATOM 1491 N N . TYR A 1 198 ? -5.817 -3.107 10.229 1.00 97.25 198 TYR A N 1
ATOM 1492 C CA . TYR A 1 198 ? -5.569 -3.105 11.670 1.00 97.25 198 TYR A CA 1
ATOM 1493 C C . TYR A 1 198 ? -5.620 -4.511 12.266 1.00 97.25 198 TYR A C 1
ATOM 1495 O O . TYR A 1 198 ? -6.152 -5.446 11.675 1.00 97.25 198 TYR A O 1
ATOM 1503 N N . PHE A 1 199 ? -5.050 -4.648 13.456 1.00 95.12 199 PHE A N 1
ATOM 1504 C CA . PHE A 1 199 ? -5.115 -5.850 14.271 1.00 95.12 199 PHE A CA 1
ATOM 1505 C C . PHE A 1 199 ? -5.917 -5.589 15.539 1.00 95.12 199 PHE A C 1
ATOM 1507 O O . PHE A 1 199 ? -5.857 -4.494 16.102 1.00 95.12 199 PHE A O 1
ATOM 1514 N N . CYS A 1 200 ? -6.574 -6.633 16.034 1.00 93.69 200 CYS A N 1
ATOM 1515 C CA . CYS A 1 200 ? -7.082 -6.685 17.397 1.00 93.69 200 CYS A CA 1
ATOM 1516 C C . CYS A 1 200 ? -6.070 -7.406 18.282 1.00 93.69 200 CYS A C 1
ATOM 1518 O O . CYS A 1 200 ? -5.985 -8.635 18.295 1.00 93.69 200 CYS A O 1
ATOM 1520 N N . VAL A 1 201 ? -5.258 -6.627 18.997 1.00 89.94 201 VAL A N 1
ATOM 1521 C CA . VAL A 1 201 ? -4.223 -7.160 19.883 1.00 89.94 201 VAL A CA 1
ATOM 1522 C C . VAL A 1 201 ? -4.786 -7.341 21.284 1.00 89.94 201 VAL A C 1
ATOM 1524 O O . VAL A 1 201 ? -5.296 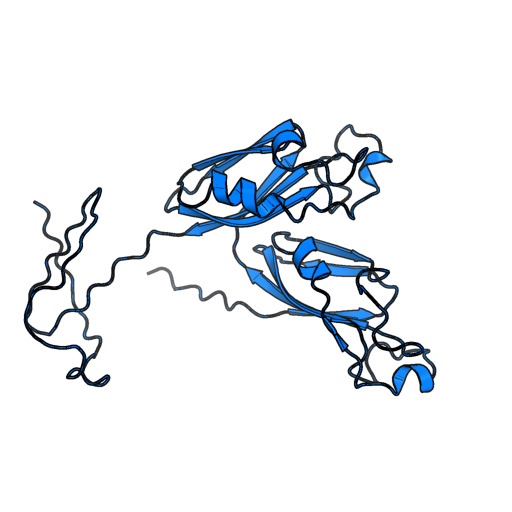-6.404 21.899 1.00 89.94 201 VAL A O 1
ATOM 1527 N N . GLN A 1 202 ? -4.697 -8.558 21.816 1.00 81.75 202 GLN A N 1
ATOM 1528 C CA . GLN A 1 202 ? -5.029 -8.779 23.220 1.00 81.75 202 GLN A CA 1
ATOM 1529 C C . GLN A 1 202 ? -4.038 -8.008 24.103 1.00 81.75 202 GLN A C 1
ATOM 1531 O O . GLN A 1 202 ? -2.853 -7.930 23.755 1.00 81.75 202 GLN A O 1
ATOM 1536 N N . PRO A 1 203 ? -4.475 -7.454 25.249 1.00 66.69 203 PRO A N 1
ATOM 1537 C CA . PRO A 1 203 ? -3.546 -6.953 26.247 1.00 66.69 203 PRO A CA 1
ATOM 1538 C C . PRO A 1 203 ? -2.559 -8.073 26.570 1.00 66.69 203 PRO A C 1
ATOM 1540 O O . PRO A 1 203 ? -2.974 -9.217 26.768 1.00 66.69 203 PRO A O 1
ATOM 1543 N N . ALA A 1 204 ? -1.261 -7.764 26.579 1.00 58.78 204 ALA A N 1
ATOM 1544 C CA . ALA A 1 204 ? -0.244 -8.755 26.892 1.00 58.78 204 ALA A CA 1
ATOM 1545 C C . ALA A 1 204 ? -0.626 -9.473 28.193 1.00 58.78 204 ALA A C 1
ATOM 1547 O O . ALA A 1 204 ? -0.820 -8.828 29.229 1.00 58.78 204 ALA A O 1
ATOM 1548 N N . VAL A 1 205 ? -0.752 -10.801 28.134 1.00 53.81 205 VAL A N 1
ATOM 1549 C CA . VAL A 1 205 ? -0.927 -11.617 29.333 1.00 53.81 205 VAL A CA 1
ATOM 1550 C C . VAL A 1 205 ? 0.299 -11.356 30.199 1.00 53.81 205 VAL A C 1
ATOM 1552 O O . VAL A 1 205 ? 1.418 -11.715 29.819 1.00 53.81 205 VAL A O 1
ATOM 1555 N N . ARG A 1 206 ? 0.113 -10.672 31.334 1.00 54.19 206 ARG A N 1
ATOM 1556 C CA . ARG A 1 206 ? 1.196 -10.432 32.290 1.00 54.19 206 ARG A CA 1
ATOM 1557 C C . ARG A 1 206 ? 1.683 -11.798 32.767 1.00 54.19 206 ARG A C 1
ATOM 1559 O O . ARG A 1 206 ? 1.005 -12.472 33.534 1.00 54.19 206 ARG A O 1
ATOM 1566 N N . SER A 1 207 ? 2.840 -12.216 32.271 1.00 50.75 207 SER A N 1
ATOM 1567 C CA . SER A 1 207 ? 3.492 -13.441 32.717 1.00 50.75 207 SER A CA 1
ATOM 1568 C C . SER A 1 207 ? 4.326 -13.095 33.941 1.00 50.75 207 SER A C 1
ATOM 1570 O O . SER A 1 207 ? 5.177 -12.210 33.884 1.00 50.75 207 SER A O 1
ATOM 1572 N N . SER A 1 208 ? 4.050 -13.756 35.059 1.00 51.09 208 SER A N 1
ATOM 1573 C CA . SER A 1 208 ? 4.839 -13.624 36.278 1.00 51.09 208 SER A CA 1
ATOM 1574 C C . SER A 1 208 ? 5.665 -14.890 36.453 1.00 51.09 208 SER A C 1
ATOM 1576 O O . SER A 1 208 ? 5.120 -15.992 36.462 1.00 51.09 208 SER A O 1
ATOM 1578 N N . VAL A 1 209 ? 6.983 -14.722 36.539 1.00 60.97 209 VAL A N 1
ATOM 1579 C CA . VAL A 1 209 ? 7.925 -15.803 36.831 1.00 60.97 209 VAL A CA 1
ATOM 1580 C C . VAL A 1 209 ? 8.211 -15.759 38.325 1.00 60.97 209 VAL A C 1
ATOM 1582 O O . VAL A 1 209 ? 8.641 -14.725 38.836 1.00 60.97 209 VAL A O 1
ATOM 1585 N N . ILE A 1 210 ? 7.967 -16.869 39.015 1.00 67.38 210 ILE A N 1
ATOM 1586 C CA . ILE A 1 210 ? 8.268 -17.035 40.438 1.00 67.38 210 ILE A CA 1
ATOM 1587 C C . ILE A 1 210 ? 9.134 -18.268 40.659 1.00 67.38 210 ILE A C 1
ATOM 1589 O O . ILE A 1 210 ? 9.093 -19.217 39.877 1.00 67.38 210 ILE A O 1
ATOM 1593 N N . CYS A 1 211 ? 9.925 -18.234 41.727 1.00 62.22 211 CYS A N 1
ATOM 1594 C CA . CYS A 1 211 ? 10.727 -19.373 42.149 1.00 62.22 211 CYS A CA 1
ATOM 1595 C C . CYS A 1 211 ? 9.838 -20.514 42.661 1.00 62.22 211 CYS A C 1
ATOM 1597 O O . CYS A 1 211 ? 8.722 -20.293 43.138 1.00 62.22 211 CYS A O 1
ATOM 1599 N N . GLU A 1 212 ? 10.369 -21.734 42.611 1.00 56.88 212 GLU A N 1
ATOM 1600 C CA . GLU A 1 212 ? 9.733 -22.906 43.211 1.00 56.88 212 GLU A CA 1
ATOM 1601 C C . GLU A 1 212 ? 9.459 -22.667 44.708 1.00 56.88 212 GLU A C 1
ATOM 1603 O O . GLU A 1 212 ? 10.273 -22.055 45.402 1.00 56.88 212 GLU A O 1
ATOM 1608 N N . HIS A 1 213 ? 8.317 -23.152 45.204 1.00 55.88 213 HIS A N 1
ATOM 1609 C CA . HIS A 1 213 ? 7.866 -22.999 46.597 1.00 55.88 213 HIS A CA 1
ATOM 1610 C C . HIS A 1 213 ? 7.561 -21.558 47.056 1.00 55.88 213 HIS A C 1
ATOM 1612 O O . HIS A 1 213 ? 7.399 -21.319 48.254 1.00 55.88 213 HIS A O 1
ATOM 1618 N N . VAL A 1 214 ? 7.432 -20.598 46.132 1.00 63.44 214 VAL A N 1
ATOM 1619 C CA . VAL A 1 214 ? 6.933 -19.245 46.426 1.00 63.44 214 VAL A CA 1
ATOM 1620 C C . VAL A 1 214 ? 5.493 -19.109 45.938 1.00 63.44 214 VAL A C 1
ATOM 1622 O O . VAL A 1 214 ? 5.170 -19.504 44.822 1.00 63.44 214 VAL A O 1
ATOM 1625 N N . ASN A 1 215 ? 4.621 -18.518 46.755 1.00 62.38 215 ASN A N 1
ATOM 1626 C CA . ASN A 1 215 ? 3.262 -18.195 46.329 1.00 62.38 215 ASN A CA 1
ATOM 1627 C C . ASN A 1 215 ? 3.256 -16.863 45.577 1.00 62.38 215 ASN A C 1
ATOM 1629 O O . ASN A 1 215 ? 3.781 -15.865 46.071 1.00 62.38 215 ASN A O 1
ATOM 1633 N N . ASN A 1 216 ? 2.626 -16.842 44.404 1.00 56.66 216 ASN A N 1
ATOM 1634 C CA . ASN A 1 216 ? 2.337 -15.609 43.686 1.00 56.66 216 ASN A CA 1
ATOM 1635 C C . ASN A 1 216 ? 0.865 -15.241 43.842 1.00 56.66 216 ASN A C 1
ATOM 1637 O O . ASN A 1 216 ? -0.004 -16.085 43.622 1.00 56.66 216 ASN A O 1
ATOM 1641 N N . THR A 1 217 ? 0.586 -13.973 44.122 1.00 48.91 217 THR A N 1
ATOM 1642 C CA . THR A 1 217 ? -0.777 -13.445 44.077 1.00 48.91 217 THR A CA 1
ATOM 1643 C C . THR A 1 217 ? -0.948 -12.677 42.773 1.00 48.91 217 THR A C 1
ATOM 1645 O O . THR A 1 217 ? -0.496 -11.541 42.639 1.00 48.91 217 THR A O 1
ATOM 1648 N N . LEU A 1 218 ? -1.606 -13.298 41.793 1.00 48.53 218 LEU A N 1
ATOM 1649 C CA . LEU A 1 218 ? -1.993 -12.626 40.554 1.00 48.53 218 LEU A CA 1
ATOM 1650 C C . LEU A 1 218 ? -3.227 -11.761 40.823 1.00 48.53 218 LEU A C 1
ATOM 1652 O O . LEU A 1 218 ? -4.353 -12.249 40.841 1.00 48.53 218 LEU A O 1
ATOM 1656 N N . ILE A 1 219 ? -3.007 -10.468 41.052 1.00 48.97 219 ILE A N 1
ATOM 1657 C CA . ILE A 1 219 ? -4.091 -9.498 41.227 1.00 48.97 219 ILE A CA 1
ATOM 1658 C C . ILE A 1 219 ? -4.497 -8.972 39.847 1.00 48.97 219 ILE A C 1
ATOM 1660 O O . ILE A 1 219 ? -3.780 -8.181 39.228 1.00 48.97 219 ILE A O 1
ATOM 1664 N N . CYS A 1 220 ? -5.667 -9.386 39.362 1.00 39.59 220 CYS A N 1
ATOM 1665 C CA . CYS A 1 220 ? -6.307 -8.783 38.194 1.00 39.59 220 CYS A CA 1
ATOM 1666 C C . CYS A 1 220 ? -7.001 -7.477 38.610 1.00 39.59 220 CYS A C 1
ATOM 1668 O O . CYS A 1 220 ? -8.183 -7.461 38.934 1.00 39.59 220 CYS A O 1
ATOM 1670 N N . GLY A 1 221 ? -6.251 -6.374 38.643 1.00 41.06 221 GLY A N 1
ATOM 1671 C CA . GLY A 1 221 ? -6.815 -5.043 38.877 1.00 41.06 221 GLY A CA 1
ATOM 1672 C C . GLY A 1 221 ? -7.415 -4.445 37.602 1.00 41.06 221 GLY A C 1
ATOM 1673 O O . GLY A 1 221 ? -6.774 -4.473 36.554 1.00 41.06 221 GLY A O 1
ATOM 1674 N N . ILE A 1 222 ? -8.609 -3.846 37.701 1.00 40.72 222 ILE A N 1
ATOM 1675 C CA . ILE A 1 222 ? -9.258 -3.100 36.601 1.00 40.72 222 ILE A CA 1
ATOM 1676 C C . ILE A 1 222 ? -8.487 -1.814 36.241 1.00 40.72 222 ILE A C 1
ATOM 1678 O O . ILE A 1 222 ? -8.665 -1.296 35.150 1.00 40.72 222 ILE A O 1
ATOM 1682 N N . ASN A 1 223 ? -7.564 -1.338 37.080 1.00 45.69 223 ASN A N 1
ATOM 1683 C CA . ASN A 1 223 ? -6.581 -0.301 36.752 1.00 45.69 223 ASN A CA 1
ATOM 1684 C C . ASN A 1 223 ? -5.378 -0.463 37.694 1.00 45.69 223 ASN A C 1
ATOM 1686 O O . ASN A 1 223 ? -5.554 -0.356 38.905 1.00 45.69 223 ASN A O 1
ATOM 1690 N N . ALA A 1 224 ? -4.173 -0.742 37.186 1.00 32.09 224 ALA A N 1
ATOM 1691 C CA . ALA A 1 224 ? -2.979 -0.827 38.034 1.00 32.09 224 ALA A CA 1
ATOM 1692 C C . ALA A 1 224 ? -1.709 -0.360 37.306 1.00 32.09 224 ALA A C 1
ATOM 1694 O O . ALA A 1 224 ? -1.041 -1.138 36.607 1.00 32.09 224 ALA A O 1
ATOM 1695 N N . ASP A 1 225 ? -1.382 0.913 37.539 1.00 42.50 225 ASP A N 1
ATOM 1696 C CA . ASP A 1 225 ? -0.006 1.376 37.731 1.00 42.50 225 ASP A CA 1
ATOM 1697 C C . ASP A 1 225 ? 0.624 0.585 38.885 1.00 42.50 225 ASP A C 1
ATOM 1699 O O . ASP A 1 225 ? 0.002 0.412 39.933 1.00 42.50 225 ASP A O 1
ATOM 1703 N N . SER A 1 226 ? 1.853 0.094 38.717 1.00 33.66 226 SER A N 1
ATOM 1704 C CA . SER A 1 226 ? 2.638 -0.399 39.852 1.00 33.66 226 SER A CA 1
ATOM 1705 C C . SER A 1 226 ? 4.126 -0.457 39.522 1.00 33.66 226 SER A C 1
ATOM 1707 O O . SER A 1 226 ? 4.645 -1.396 38.920 1.00 33.66 226 SER A O 1
ATOM 1709 N N . SER A 1 227 ? 4.817 0.577 39.980 1.00 33.94 227 SER A N 1
ATOM 1710 C CA . SER A 1 227 ? 6.153 0.470 40.543 1.00 33.94 227 SER A CA 1
ATOM 1711 C C . SER A 1 227 ? 6.134 -0.434 41.782 1.00 33.94 227 SER A C 1
ATOM 1713 O O . SER A 1 227 ? 5.372 -0.163 42.708 1.00 33.94 227 SER A O 1
ATOM 1715 N N . THR A 1 228 ? 6.991 -1.457 41.831 1.00 28.98 228 THR A N 1
ATOM 1716 C CA . THR A 1 228 ? 8.032 -1.700 42.862 1.00 28.98 228 THR A CA 1
ATOM 1717 C C . THR A 1 228 ? 8.462 -3.169 42.860 1.00 28.98 228 THR A C 1
ATOM 1719 O O . THR A 1 228 ? 7.673 -4.080 43.086 1.00 28.98 228 THR A O 1
ATOM 1722 N N . CYS A 1 229 ? 9.757 -3.389 42.631 1.00 27.45 229 CYS A N 1
ATOM 1723 C CA . CYS A 1 229 ? 10.433 -4.643 42.930 1.00 27.45 229 CYS A CA 1
ATOM 1724 C C . CYS A 1 229 ? 11.029 -4.486 44.333 1.00 27.45 229 CYS A C 1
ATOM 1726 O O . CYS A 1 229 ? 12.029 -3.791 44.496 1.00 27.45 229 CYS A O 1
ATOM 1728 N N . SER A 1 230 ? 10.421 -5.107 45.338 1.00 34.25 230 SER A N 1
ATOM 1729 C CA . SER A 1 230 ? 10.983 -5.165 46.686 1.00 34.25 230 SER A CA 1
ATOM 1730 C C . SER A 1 230 ? 10.906 -6.598 47.180 1.00 34.25 230 SER A C 1
ATOM 1732 O O . SER A 1 230 ? 9.878 -7.026 47.692 1.00 34.25 230 SER A O 1
ATOM 1734 N N . THR A 1 231 ? 11.987 -7.353 46.975 1.00 33.59 231 THR A N 1
ATOM 1735 C CA . THR A 1 231 ? 12.735 -8.052 48.038 1.00 33.59 231 THR A CA 1
ATOM 1736 C C . THR A 1 231 ? 13.810 -8.967 47.428 1.00 33.59 231 THR A C 1
ATOM 1738 O O . THR A 1 231 ? 13.531 -10.020 46.871 1.00 33.59 231 THR A O 1
ATOM 1741 N N . GLY A 1 232 ? 15.080 -8.579 47.590 1.00 39.50 232 GLY A N 1
ATOM 1742 C CA . GLY A 1 232 ? 16.048 -9.523 48.160 1.00 39.50 232 GLY A CA 1
ATOM 1743 C C . GLY A 1 232 ? 17.160 -10.153 47.314 1.00 39.50 232 GLY A C 1
ATOM 1744 O O . GLY A 1 232 ? 17.933 -10.894 47.916 1.00 39.50 232 GLY A O 1
ATOM 1745 N N . ARG A 1 233 ? 17.343 -9.891 46.006 1.00 34.19 233 ARG A N 1
ATOM 1746 C CA . ARG A 1 233 ? 18.583 -10.330 45.314 1.00 34.19 233 ARG A CA 1
ATOM 1747 C C . ARG A 1 233 ? 18.925 -9.529 44.041 1.00 34.19 233 ARG A C 1
ATOM 1749 O O . ARG A 1 233 ? 18.035 -9.303 43.225 1.00 34.19 233 ARG A O 1
ATOM 1756 N N . PRO A 1 234 ? 20.188 -9.098 43.839 1.00 38.34 234 PRO A N 1
ATOM 1757 C CA . PRO A 1 234 ? 20.600 -8.385 42.628 1.00 38.34 234 PRO A CA 1
ATOM 1758 C C . PRO A 1 234 ? 20.624 -9.304 41.395 1.00 38.34 234 PRO A C 1
ATOM 1760 O O . PRO A 1 234 ? 21.086 -10.443 41.460 1.00 38.34 234 PRO A O 1
ATOM 1763 N N . ALA A 1 235 ? 20.174 -8.777 40.249 1.00 41.22 235 ALA A N 1
ATOM 1764 C CA . ALA A 1 235 ? 20.048 -9.481 38.963 1.00 41.22 235 ALA A CA 1
ATOM 1765 C C . ALA A 1 235 ? 21.365 -10.071 38.409 1.00 41.22 235 ALA A C 1
ATOM 1767 O O . ALA A 1 235 ? 21.344 -10.863 37.473 1.00 41.22 235 ALA A O 1
ATOM 1768 N N . SER A 1 236 ? 22.511 -9.721 38.996 1.00 41.69 236 SER A N 1
ATOM 1769 C CA . SER A 1 236 ? 23.837 -10.226 38.634 1.00 41.69 236 SER A CA 1
ATOM 1770 C C . SER A 1 236 ? 24.137 -11.650 39.126 1.00 41.69 236 SER A C 1
ATOM 1772 O O . SER A 1 236 ? 25.196 -12.176 38.798 1.00 41.69 236 SER A O 1
ATOM 1774 N N . GLN A 1 237 ? 23.244 -12.274 39.907 1.00 39.72 237 GLN A N 1
ATOM 1775 C CA . GLN A 1 237 ? 23.447 -13.615 40.484 1.00 39.72 237 GLN A CA 1
ATOM 1776 C C . GLN A 1 237 ? 22.513 -14.712 39.937 1.00 39.72 237 GLN A C 1
ATOM 1778 O O . GLN A 1 237 ? 22.554 -15.830 40.440 1.00 39.72 237 GLN A O 1
ATOM 1783 N N . LEU A 1 238 ? 21.675 -14.424 38.935 1.00 43.31 238 LEU A N 1
ATOM 1784 C CA . LEU A 1 238 ? 20.783 -15.413 38.312 1.00 43.31 238 LEU A CA 1
ATOM 1785 C C . LEU A 1 238 ? 21.429 -15.980 37.039 1.00 43.31 238 LEU A C 1
ATOM 1787 O O . LEU A 1 238 ? 21.665 -15.241 36.081 1.00 43.31 238 LEU A O 1
ATOM 1791 N N . ALA A 1 239 ? 21.715 -17.284 37.014 1.00 36.19 239 ALA A N 1
ATOM 1792 C CA . ALA A 1 239 ? 22.182 -17.966 35.811 1.00 36.19 239 ALA A CA 1
ATOM 1793 C C . ALA A 1 239 ? 20.989 -18.354 34.917 1.00 36.19 239 ALA A C 1
ATOM 1795 O O . ALA A 1 239 ? 19.939 -18.775 35.394 1.00 36.19 239 ALA A O 1
ATOM 1796 N N . LYS A 1 240 ? 21.152 -18.252 33.587 1.00 37.16 240 LYS A N 1
ATOM 1797 C CA . LYS A 1 240 ? 20.120 -18.610 32.582 1.00 37.16 240 LYS A CA 1
ATOM 1798 C C . LYS A 1 240 ? 19.613 -20.059 32.687 1.00 37.16 240 LYS A C 1
ATOM 1800 O O . LYS A 1 240 ? 18.570 -20.368 32.122 1.00 37.16 240 LYS A O 1
ATOM 1805 N N . THR A 1 241 ? 20.359 -20.933 33.356 1.00 36.00 241 THR A N 1
ATOM 1806 C CA . THR A 1 241 ? 20.080 -22.366 33.526 1.00 36.00 241 THR A CA 1
ATOM 1807 C C . THR A 1 241 ? 19.075 -22.689 34.630 1.00 36.00 241 THR A C 1
ATOM 1809 O O . THR A 1 241 ? 18.654 -23.838 34.716 1.00 36.00 241 THR A O 1
ATOM 1812 N N . ASP A 1 242 ? 18.669 -21.709 35.442 1.00 32.75 242 ASP A N 1
ATOM 1813 C CA . ASP A 1 242 ? 17.831 -21.950 36.629 1.00 32.75 242 ASP A CA 1
ATOM 1814 C C . ASP A 1 242 ? 16.321 -21.823 36.343 1.00 32.75 242 ASP A C 1
ATOM 1816 O O . ASP A 1 242 ? 15.487 -22.099 37.203 1.00 32.75 242 ASP A O 1
ATOM 1820 N N . CYS A 1 243 ? 15.948 -21.430 35.122 1.00 35.09 243 CYS A N 1
ATOM 1821 C CA . CYS A 1 243 ? 14.558 -21.315 34.691 1.00 35.09 243 CYS A CA 1
ATOM 1822 C C . CYS A 1 243 ? 14.143 -22.558 33.890 1.00 35.09 243 CYS A C 1
ATOM 1824 O O . CYS A 1 243 ? 14.241 -22.565 32.662 1.00 35.09 243 CYS A O 1
ATOM 1826 N N . TYR A 1 244 ? 13.639 -23.594 34.561 1.00 35.41 244 TYR A N 1
ATOM 1827 C CA . TYR A 1 244 ? 12.874 -24.652 33.895 1.00 35.41 244 TYR A CA 1
ATOM 1828 C C . TYR A 1 244 ? 11.381 -24.332 33.991 1.00 35.41 244 TYR A C 1
ATOM 1830 O O . TYR A 1 244 ? 10.864 -24.040 35.066 1.00 35.41 244 TYR A O 1
ATOM 1838 N N . ALA A 1 245 ? 10.678 -24.379 32.858 1.00 32.44 245 ALA A N 1
ATOM 1839 C CA . ALA A 1 245 ? 9.224 -24.278 32.817 1.00 32.44 245 ALA A CA 1
ATOM 1840 C C . ALA A 1 245 ? 8.611 -25.601 33.303 1.00 32.44 245 ALA A C 1
ATOM 1842 O O . ALA A 1 245 ? 8.250 -26.465 32.507 1.00 32.44 245 ALA A O 1
ATOM 1843 N N . SER A 1 246 ? 8.533 -25.792 34.615 1.00 32.84 246 SER A N 1
ATOM 1844 C CA . SER A 1 246 ? 7.746 -26.867 35.213 1.00 32.84 246 SER A CA 1
ATOM 1845 C C . SER A 1 246 ? 6.301 -26.397 35.358 1.00 32.84 246 SER A C 1
ATOM 1847 O O . SER A 1 246 ? 6.034 -25.371 35.976 1.00 32.84 246 SER A O 1
ATOM 1849 N N . ASN A 1 247 ? 5.385 -27.156 34.749 1.00 35.78 247 ASN A N 1
ATOM 1850 C CA . ASN A 1 247 ? 3.925 -27.061 34.840 1.00 35.78 247 ASN A CA 1
ATOM 1851 C C . ASN A 1 247 ? 3.421 -26.477 36.175 1.00 35.78 247 ASN A C 1
ATOM 1853 O O . ASN A 1 247 ? 3.153 -27.228 37.112 1.00 35.78 247 ASN A O 1
ATOM 1857 N N . SER A 1 248 ? 3.238 -25.160 36.271 1.00 34.66 248 SER A N 1
ATOM 1858 C CA . SER A 1 248 ? 2.588 -24.556 37.429 1.00 34.66 248 SER A CA 1
ATOM 1859 C C . SER A 1 248 ? 1.102 -24.376 37.127 1.00 34.66 248 SER A C 1
ATOM 1861 O O . SER A 1 248 ? 0.695 -23.640 36.229 1.00 34.66 248 SER A O 1
ATOM 1863 N N . GLN A 1 249 ? 0.266 -25.109 37.862 1.00 33.62 249 GLN A N 1
ATOM 1864 C CA . GLN A 1 249 ? -1.170 -24.859 37.895 1.00 33.62 249 GLN A CA 1
ATOM 1865 C C . GLN A 1 249 ? -1.404 -23.594 38.726 1.00 33.62 249 GLN A C 1
ATOM 1867 O O . GLN A 1 249 ? -1.164 -23.585 39.932 1.00 33.62 249 GLN A O 1
ATOM 1872 N N . ALA A 1 250 ? -1.841 -22.512 38.085 1.00 36.12 250 ALA A N 1
ATOM 1873 C CA . ALA A 1 250 ? -2.270 -21.314 38.792 1.00 36.12 250 ALA A CA 1
ATOM 1874 C C . ALA A 1 250 ? -3.644 -21.571 39.432 1.00 36.12 250 ALA A C 1
ATOM 1876 O O . ALA A 1 250 ? -4.622 -21.827 38.729 1.00 36.12 250 ALA A O 1
ATOM 1877 N N . ILE A 1 251 ? -3.722 -21.503 40.761 1.00 30.86 251 ILE A N 1
ATOM 1878 C CA . ILE A 1 251 ? -4.995 -21.517 41.487 1.00 30.86 251 ILE A CA 1
ATOM 1879 C C . ILE A 1 251 ? -5.474 -20.066 41.574 1.00 30.86 251 ILE A C 1
ATOM 1881 O O . ILE A 1 251 ? -4.913 -19.265 42.317 1.00 30.86 251 ILE A O 1
ATOM 1885 N N . ALA A 1 252 ? -6.493 -19.719 40.789 1.00 29.17 252 ALA A N 1
ATOM 1886 C CA . ALA A 1 252 ? -7.187 -18.445 40.925 1.00 29.17 252 ALA A CA 1
ATOM 1887 C C . ALA A 1 252 ? -8.219 -18.556 42.058 1.00 29.17 252 ALA A C 1
ATOM 1889 O O . ALA A 1 252 ? -9.189 -19.304 41.948 1.00 29.17 252 ALA A O 1
ATOM 1890 N N . THR A 1 253 ? -8.012 -17.829 43.154 1.00 28.53 253 THR A N 1
ATOM 1891 C CA . THR A 1 253 ? -9.026 -17.645 44.200 1.00 28.53 253 THR A CA 1
ATOM 1892 C C . THR A 1 253 ? -9.736 -16.316 43.981 1.00 28.53 253 THR A C 1
ATOM 1894 O O . THR A 1 253 ? -9.095 -15.267 44.026 1.00 28.53 253 THR A O 1
ATOM 1897 N N . ASN A 1 254 ? -11.050 -16.360 43.757 1.00 23.42 254 ASN A N 1
ATOM 1898 C CA . ASN A 1 254 ? -11.898 -15.169 43.799 1.00 23.42 254 ASN A CA 1
ATOM 1899 C C . ASN A 1 254 ? -12.056 -14.727 45.261 1.00 23.42 254 ASN A C 1
ATOM 1901 O O . ASN A 1 254 ? -12.345 -15.569 46.115 1.00 23.42 254 ASN A O 1
ATOM 1905 N N . VAL A 1 255 ? -11.873 -13.433 45.530 1.00 32.16 255 VAL A N 1
ATOM 1906 C CA . VAL A 1 255 ? -12.366 -12.779 46.754 1.00 32.16 255 VAL A CA 1
ATOM 1907 C C . VAL A 1 255 ? -13.672 -12.084 46.413 1.00 32.16 255 VAL A C 1
ATOM 1909 O O . VAL A 1 255 ? -13.695 -11.411 45.357 1.00 32.16 255 VAL A O 1
#

Radius of gyration: 24.97 Å; chains: 1; bounding box: 48×47×75 Å

pLDDT: mean 81.3, std 23.29, range [23.42, 98.19]